Protein AF-A0A239MAU3-F1 (afdb_monomer_lite)

Sequence (305 aa):
MPVHNPGLTALKARAVAAMDAPDTPDETEYFGVLISAERRLEMVKDSRDRTLRMILSDIADAQGDVDAWLSQYSAQQLTYHTIAPDAARRLLAADRAEEALRIMETCTASDDLKDRFFDTPEVDSAHFACLEALGNETDLRRAMWTRFETRLCAETLRRYVSRLPDFEDDEALLGARAHVRNHPNLLQGLIFCLQWPDPRLASDLVLSRCEELGGNAYELLSPTSELLEAEHPLAATLVWRSMITFALQNNRAKRYRHAARHLASCARADMAITDYVAFPSHEAFVGDLRRTHPRKHAFWEKVDH

InterPro domains:
  IPR049245 Family of unknown function DUF6880 [PF21810] (6-302)

Radius of gyration: 28.61 Å; chains: 1; bounding box: 64×36×81 Å

pLDDT: mean 89.13, std 12.09, range [31.42, 98.62]

Structure (mmCIF, N/CA/C/O backbone):
data_AF-A0A239MAU3-F1
#
_entry.id   AF-A0A239MAU3-F1
#
loop_
_atom_site.group_PDB
_atom_site.id
_atom_site.type_symbol
_atom_site.label_atom_id
_atom_site.label_alt_id
_atom_site.label_comp_id
_atom_site.label_asym_id
_atom_site.label_entity_id
_atom_site.label_seq_id
_atom_site.pdbx_PDB_ins_code
_atom_site.Cartn_x
_atom_site.Cartn_y
_atom_site.Cartn_z
_atom_site.occupancy
_atom_site.B_iso_or_equiv
_atom_site.auth_seq_id
_atom_site.auth_comp_id
_atom_site.auth_asym_id
_atom_site.auth_atom_id
_atom_site.pdbx_PDB_model_num
ATOM 1 N N . MET A 1 1 ? -27.424 -15.443 25.740 1.00 31.42 1 MET A N 1
ATOM 2 C CA . MET A 1 1 ? -27.545 -15.808 27.170 1.00 31.42 1 MET A CA 1
ATOM 3 C C . MET A 1 1 ? -26.140 -15.798 27.742 1.00 31.42 1 MET A C 1
ATOM 5 O O . MET A 1 1 ? -25.343 -16.589 27.247 1.00 31.42 1 MET A O 1
ATOM 9 N N . PRO A 1 2 ? -25.794 -14.901 28.681 1.00 45.75 2 PRO A N 1
ATOM 10 C CA . PRO A 1 2 ? -24.467 -14.919 29.277 1.00 45.75 2 PRO A CA 1
ATOM 11 C C . PRO A 1 2 ? -24.320 -16.243 30.021 1.00 45.75 2 PRO A C 1
ATOM 13 O O . PRO A 1 2 ? -25.151 -16.591 30.863 1.00 45.75 2 PRO A O 1
ATOM 16 N N . VAL A 1 3 ? -23.306 -17.023 29.658 1.00 50.97 3 VAL A N 1
ATOM 17 C CA . VAL A 1 3 ? -22.999 -18.271 30.348 1.00 50.97 3 VAL A CA 1
ATOM 18 C C . VAL A 1 3 ? -22.463 -17.870 31.714 1.00 50.97 3 VAL A C 1
ATOM 20 O O . VAL A 1 3 ? -21.317 -17.446 31.843 1.00 50.97 3 VAL A O 1
ATOM 23 N N . HIS A 1 4 ? -23.311 -17.944 32.738 1.00 57.47 4 HIS A N 1
ATOM 24 C CA . HIS A 1 4 ? -22.900 -17.707 34.114 1.00 57.47 4 HIS A CA 1
ATOM 25 C C . HIS A 1 4 ? -21.916 -18.821 34.488 1.00 57.47 4 HIS A C 1
ATOM 27 O O . HIS A 1 4 ? -22.313 -19.926 34.848 1.00 57.47 4 HIS A O 1
ATOM 33 N N . ASN A 1 5 ? -20.621 -18.557 34.312 1.00 75.06 5 ASN A N 1
ATOM 34 C CA . ASN A 1 5 ? -19.562 -19.511 34.598 1.00 75.06 5 ASN A CA 1
ATOM 35 C C . ASN A 1 5 ? -18.985 -19.192 35.986 1.00 75.06 5 ASN A C 1
ATOM 37 O O . ASN A 1 5 ? -18.134 -18.305 36.099 1.00 75.06 5 ASN A O 1
ATOM 41 N N . PRO A 1 6 ? -19.433 -19.883 37.052 1.00 77.12 6 PRO A N 1
ATOM 42 C CA . PRO A 1 6 ? -18.965 -19.624 38.413 1.00 77.12 6 PRO A CA 1
ATOM 43 C C . PRO A 1 6 ? -17.445 -19.792 38.561 1.00 77.12 6 PRO A C 1
ATOM 45 O O . PRO A 1 6 ? -16.842 -19.148 39.420 1.00 77.12 6 PRO A O 1
ATOM 48 N N . GLY A 1 7 ? -16.807 -20.590 37.694 1.00 80.06 7 GLY A N 1
ATOM 49 C CA . GLY A 1 7 ? -15.351 -20.722 37.639 1.00 80.06 7 GLY A CA 1
ATOM 50 C C . GLY A 1 7 ? -14.649 -19.430 37.213 1.00 80.06 7 GLY A C 1
ATOM 51 O O . GLY A 1 7 ? -13.685 -19.023 37.858 1.00 80.06 7 GLY A O 1
ATOM 52 N N . LEU A 1 8 ? -15.164 -18.740 36.188 1.00 79.38 8 LEU A N 1
ATOM 53 C CA . LEU A 1 8 ? -14.611 -17.457 35.732 1.00 79.38 8 LEU A CA 1
ATOM 54 C C . LEU A 1 8 ? -14.811 -16.350 36.772 1.00 79.38 8 LEU A C 1
ATOM 56 O O . LEU A 1 8 ? -13.904 -15.557 37.007 1.00 79.38 8 LEU A O 1
ATOM 60 N N . THR A 1 9 ? -15.957 -16.323 37.457 1.00 81.75 9 THR A N 1
ATOM 61 C CA . THR A 1 9 ? -16.203 -15.367 38.549 1.00 81.75 9 THR A CA 1
ATOM 62 C C . THR A 1 9 ? -15.225 -15.565 39.711 1.00 81.75 9 THR A C 1
ATOM 64 O O . THR A 1 9 ? -14.666 -14.593 40.219 1.00 81.75 9 THR A O 1
ATOM 67 N N . ALA A 1 10 ? -14.965 -16.815 40.110 1.00 81.75 10 ALA A N 1
ATOM 68 C CA . ALA A 1 10 ? -13.988 -17.120 41.154 1.00 81.75 10 ALA A CA 1
ATOM 69 C C . ALA A 1 10 ? -12.552 -16.759 40.733 1.00 81.75 10 ALA A C 1
ATOM 71 O O . ALA A 1 10 ? -11.779 -16.256 41.550 1.00 81.75 10 ALA A O 1
ATOM 72 N N . LEU A 1 11 ? -12.199 -16.980 39.461 1.00 83.31 11 LEU A N 1
ATOM 73 C CA . LEU A 1 11 ? -10.896 -16.594 38.919 1.00 83.31 11 LEU A CA 1
ATOM 74 C C . LEU A 1 11 ? -10.726 -15.066 38.885 1.00 83.31 11 LEU A C 1
ATOM 76 O O . LEU A 1 11 ? -9.685 -14.577 39.314 1.00 83.31 11 LEU A O 1
ATOM 80 N N . LYS A 1 12 ? -11.765 -14.316 38.485 1.00 83.50 12 LYS A N 1
ATOM 81 C CA . LYS A 1 12 ? -11.791 -12.840 38.514 1.00 83.50 12 LYS A CA 1
ATOM 82 C C . LYS A 1 12 ? -11.530 -12.318 39.926 1.00 83.50 12 LYS A C 1
ATOM 84 O O . LYS A 1 12 ? -10.650 -11.488 40.118 1.00 83.50 12 LYS A O 1
ATOM 89 N N . ALA A 1 13 ? -12.234 -12.857 40.924 1.00 82.50 13 ALA A N 1
ATOM 90 C CA . ALA A 1 13 ? -12.054 -12.466 42.322 1.00 82.50 13 ALA A CA 1
ATOM 91 C C . ALA A 1 13 ? -10.625 -12.732 42.833 1.00 82.50 13 ALA A C 1
ATOM 93 O O . ALA A 1 13 ? -10.058 -11.900 43.537 1.00 82.50 13 ALA A O 1
ATOM 94 N N . ARG A 1 14 ? -10.019 -13.865 42.447 1.00 84.12 14 ARG A N 1
ATOM 95 C CA . ARG A 1 14 ? -8.624 -14.188 42.794 1.00 84.12 14 ARG A CA 1
ATOM 96 C C . ARG A 1 14 ? -7.623 -13.256 42.120 1.00 84.12 14 ARG A C 1
ATOM 98 O O . ARG A 1 14 ? -6.677 -12.837 42.774 1.00 84.12 14 ARG A O 1
ATOM 105 N N . ALA A 1 15 ? -7.831 -12.930 40.846 1.00 79.88 15 ALA A N 1
ATOM 106 C CA . ALA A 1 15 ? -6.958 -12.024 40.107 1.00 79.88 15 ALA A CA 1
ATOM 107 C C . ALA A 1 15 ? -7.005 -10.592 40.671 1.00 79.88 15 ALA A C 1
ATOM 109 O O . ALA A 1 15 ? -5.954 -9.987 40.863 1.00 79.88 15 ALA A O 1
ATOM 110 N N . VAL A 1 16 ? -8.195 -10.089 41.025 1.00 81.06 16 VAL A N 1
ATOM 111 C CA . VAL A 1 16 ? -8.350 -8.784 41.699 1.00 81.06 16 VAL A CA 1
ATOM 112 C C . VAL A 1 16 ? -7.670 -8.791 43.071 1.00 81.06 16 VAL A C 1
ATOM 114 O O . VAL A 1 16 ? -6.869 -7.911 43.360 1.00 81.06 16 VAL A O 1
ATOM 117 N N . ALA A 1 17 ? -7.906 -9.820 43.892 1.00 82.50 17 ALA A N 1
ATOM 118 C CA . ALA A 1 17 ? -7.263 -9.927 45.203 1.00 82.50 17 ALA A CA 1
ATOM 119 C C . ALA A 1 17 ? -5.727 -10.024 45.114 1.00 82.50 17 ALA A C 1
ATOM 121 O O . ALA A 1 17 ? -5.029 -9.544 46.003 1.00 82.50 17 ALA A O 1
ATOM 122 N N . ALA A 1 18 ? -5.196 -10.631 44.047 1.00 78.38 18 ALA A N 1
ATOM 123 C CA . ALA A 1 18 ? -3.759 -10.728 43.807 1.00 78.38 18 ALA A CA 1
ATOM 124 C C . ALA A 1 18 ? -3.125 -9.396 43.368 1.00 78.38 18 ALA A C 1
ATOM 126 O O . ALA A 1 18 ? -1.950 -9.183 43.651 1.00 78.38 18 ALA A O 1
ATOM 127 N N . MET A 1 19 ? -3.878 -8.495 42.723 1.00 75.12 19 MET A N 1
ATOM 128 C CA . MET A 1 19 ? -3.389 -7.149 42.391 1.00 75.12 19 MET A CA 1
ATOM 129 C C . MET A 1 19 ? -3.170 -6.293 43.646 1.00 75.12 19 MET A C 1
ATOM 131 O O . MET A 1 19 ? -2.195 -5.548 43.718 1.00 75.12 19 MET A O 1
ATOM 135 N N . ASP A 1 20 ? -4.047 -6.428 44.642 1.00 75.88 20 ASP A N 1
ATOM 136 C CA . ASP A 1 20 ? -3.984 -5.657 45.892 1.00 75.88 20 ASP A CA 1
ATOM 137 C C . ASP A 1 20 ? -3.033 -6.272 46.940 1.00 75.88 20 ASP A C 1
ATOM 139 O O . ASP A 1 20 ? -2.778 -5.674 47.989 1.00 75.88 20 ASP A O 1
ATOM 143 N N . ALA A 1 21 ? -2.501 -7.473 46.685 1.00 75.69 21 ALA A N 1
ATOM 144 C CA . ALA A 1 21 ? -1.615 -8.174 47.611 1.00 75.69 21 ALA A CA 1
ATOM 145 C C . ALA A 1 21 ? -0.184 -7.583 47.610 1.00 75.69 21 ALA A C 1
ATOM 147 O O . ALA A 1 21 ? 0.355 -7.277 46.543 1.00 75.69 21 ALA A O 1
ATOM 148 N N . PRO A 1 22 ? 0.484 -7.450 48.773 1.00 67.56 22 PRO A N 1
ATOM 149 C CA . PRO A 1 22 ? 1.864 -6.968 48.840 1.00 67.56 22 PRO A CA 1
ATOM 150 C C . PRO A 1 22 ? 2.837 -7.955 48.175 1.00 67.56 22 PRO A C 1
ATOM 152 O O . PRO A 1 22 ? 2.700 -9.168 48.333 1.00 67.56 22 PRO A O 1
ATOM 155 N N . ASP A 1 23 ? 3.817 -7.436 47.431 1.00 65.94 23 ASP A N 1
ATOM 156 C CA . ASP A 1 23 ? 4.890 -8.235 46.824 1.00 65.94 23 ASP A CA 1
ATOM 157 C C . ASP A 1 23 ? 5.805 -8.830 47.902 1.00 65.94 23 ASP A C 1
ATOM 159 O O . ASP A 1 23 ? 6.124 -8.168 48.899 1.00 65.94 23 ASP A O 1
ATOM 163 N N . THR A 1 24 ? 6.246 -10.077 47.711 1.00 60.66 24 THR A N 1
ATOM 164 C CA . THR A 1 24 ? 7.112 -10.751 48.689 1.00 60.66 24 THR A CA 1
ATOM 165 C C . THR A 1 24 ? 8.578 -10.749 48.236 1.00 60.66 24 THR A C 1
ATOM 167 O O . THR A 1 24 ? 8.858 -10.908 47.049 1.00 60.66 24 THR A O 1
ATOM 170 N N . PRO A 1 25 ? 9.557 -10.589 49.151 1.00 54.75 25 PRO A N 1
ATOM 171 C CA . PRO A 1 25 ? 10.979 -10.502 48.785 1.00 54.75 25 PRO A CA 1
ATOM 172 C C . PRO A 1 25 ? 11.537 -11.723 48.028 1.00 54.75 25 PRO A C 1
ATOM 174 O O . PRO A 1 25 ? 12.524 -11.585 47.304 1.00 54.75 25 PRO A O 1
ATOM 177 N N . ASP A 1 26 ? 10.905 -12.890 48.183 1.00 58.06 26 ASP A N 1
ATOM 178 C CA . ASP A 1 26 ? 11.283 -14.171 47.565 1.00 58.06 26 ASP A CA 1
ATOM 179 C C . ASP A 1 26 ? 11.137 -14.150 46.027 1.00 58.06 26 ASP A C 1
ATOM 181 O O . ASP A 1 26 ? 11.899 -14.775 45.297 1.00 58.06 26 ASP A O 1
ATOM 185 N N . GLU A 1 27 ? 10.236 -13.317 45.497 1.00 56.97 27 GLU A N 1
ATOM 186 C CA . GLU A 1 27 ? 9.950 -13.211 44.057 1.00 56.97 27 GLU A CA 1
ATOM 187 C C . GLU A 1 27 ? 11.050 -12.456 43.271 1.00 56.97 27 GLU A C 1
ATOM 189 O O . GLU A 1 27 ? 11.025 -12.395 42.040 1.00 56.97 27 GLU A O 1
ATOM 194 N N . THR A 1 28 ? 12.055 -11.895 43.961 1.00 58.31 28 THR A N 1
ATOM 195 C CA . THR A 1 28 ? 13.124 -11.063 43.368 1.00 58.31 28 THR A CA 1
ATOM 196 C C . THR A 1 28 ? 14.363 -11.836 42.901 1.00 58.31 28 THR A C 1
ATOM 198 O O . THR A 1 28 ? 15.271 -11.233 42.313 1.00 58.31 28 THR A O 1
ATOM 201 N N . GLU A 1 29 ? 14.426 -13.150 43.146 1.00 60.50 29 GLU A N 1
ATOM 202 C CA . GLU A 1 29 ? 15.595 -13.993 42.842 1.00 60.50 29 GLU A CA 1
ATOM 203 C C . GLU A 1 29 ? 15.859 -14.101 41.323 1.00 60.50 29 GLU A C 1
ATOM 205 O O . GLU A 1 29 ? 17.008 -14.176 40.883 1.00 60.50 29 GLU A O 1
ATOM 210 N N . TYR A 1 30 ? 14.807 -13.972 40.505 1.00 59.09 30 TYR A N 1
ATOM 211 C CA . TYR A 1 30 ? 14.848 -14.076 39.040 1.00 59.09 30 TYR A CA 1
ATOM 212 C C . TYR A 1 30 ? 15.582 -12.916 38.331 1.00 59.09 30 TYR A C 1
ATOM 214 O O . TYR A 1 30 ? 16.102 -13.094 37.230 1.00 59.09 30 TYR A O 1
ATOM 222 N N . PHE A 1 31 ? 15.667 -11.728 38.944 1.00 59.34 31 PHE A N 1
ATOM 223 C CA . PHE A 1 31 ? 16.199 -10.515 38.293 1.00 59.34 31 PHE A CA 1
ATOM 224 C C . PHE A 1 31 ? 17.703 -10.260 38.530 1.00 59.34 31 PHE A C 1
ATOM 226 O O . PHE A 1 31 ? 18.246 -9.271 38.036 1.00 59.34 31 PHE A O 1
ATOM 233 N N . GLY A 1 32 ? 18.397 -11.168 39.230 1.00 60.34 32 GLY A N 1
ATOM 234 C CA . GLY A 1 32 ? 19.852 -11.134 39.432 1.00 60.34 32 GLY A CA 1
ATOM 235 C C . GLY A 1 32 ? 20.361 -10.027 40.375 1.00 60.34 32 GLY A C 1
ATOM 236 O O . GLY A 1 32 ? 19.683 -9.052 40.671 1.00 60.34 32 GLY A O 1
ATOM 237 N N . VAL A 1 33 ? 21.596 -10.159 40.871 1.00 60.97 33 VAL A N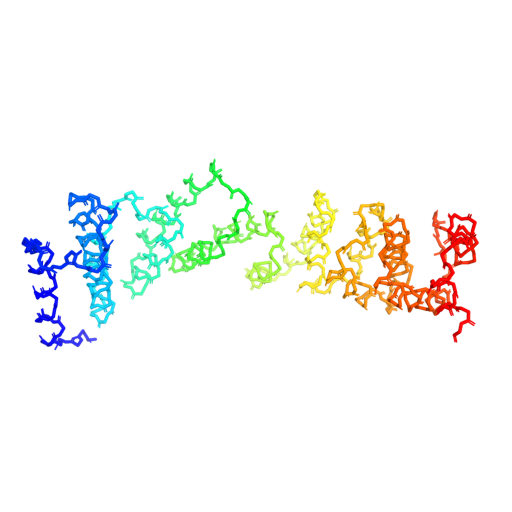 1
ATOM 238 C CA . VAL A 1 33 ? 22.154 -9.287 41.939 1.00 60.97 33 VAL A CA 1
ATOM 239 C C . VAL A 1 33 ? 22.626 -7.910 41.426 1.00 60.97 33 VAL A C 1
ATOM 241 O O . VAL A 1 33 ? 22.886 -7.005 42.213 1.00 60.97 33 VAL A O 1
ATOM 244 N N . LEU A 1 34 ? 22.721 -7.723 40.105 1.00 60.31 34 LEU A N 1
ATOM 245 C CA . LEU A 1 34 ? 23.224 -6.494 39.466 1.00 60.31 34 LEU A CA 1
ATOM 246 C C . LEU A 1 34 ? 22.210 -5.332 39.454 1.00 60.31 34 LEU A C 1
ATOM 248 O O . LEU A 1 34 ? 22.572 -4.211 39.104 1.00 60.31 34 LEU A O 1
ATOM 252 N N . ILE A 1 35 ? 20.954 -5.588 39.832 1.00 66.75 35 ILE A N 1
ATOM 253 C CA . ILE A 1 35 ? 19.857 -4.613 39.863 1.00 66.75 35 ILE A CA 1
ATOM 254 C C . ILE A 1 35 ? 19.520 -4.289 41.329 1.00 66.75 35 ILE A C 1
ATOM 256 O O . ILE A 1 35 ? 19.448 -5.193 42.170 1.00 66.75 35 ILE A O 1
ATOM 260 N N . SER A 1 36 ? 19.314 -3.004 41.658 1.00 74.62 36 SER A N 1
ATOM 261 C CA . SER A 1 36 ? 19.005 -2.581 43.035 1.00 74.62 36 SER A CA 1
ATOM 262 C C . SER A 1 36 ? 17.763 -3.301 43.576 1.00 74.62 36 SER A C 1
ATOM 264 O O . SER A 1 36 ? 16.862 -3.662 42.821 1.00 74.62 36 SER A O 1
ATOM 266 N N . ALA A 1 37 ? 17.707 -3.539 44.890 1.00 72.00 37 ALA A N 1
ATOM 267 C CA . ALA A 1 37 ? 16.585 -4.252 45.510 1.00 72.00 37 ALA A CA 1
ATOM 268 C C . ALA A 1 37 ? 15.233 -3.560 45.244 1.00 72.00 37 ALA A C 1
ATOM 270 O O . ALA A 1 37 ? 14.253 -4.226 44.929 1.00 72.00 37 ALA A O 1
ATOM 271 N N . GLU A 1 38 ? 15.214 -2.225 45.279 1.00 73.62 38 GLU A N 1
ATOM 272 C CA . GLU A 1 38 ? 14.046 -1.397 44.950 1.00 73.62 38 GLU A CA 1
ATOM 273 C C . GLU A 1 38 ? 13.591 -1.600 43.499 1.00 73.62 38 GLU A C 1
ATOM 275 O O . GLU A 1 38 ? 12.415 -1.844 43.242 1.00 73.62 38 GLU A O 1
ATOM 280 N N . ARG A 1 39 ? 14.534 -1.590 42.549 1.00 72.19 39 ARG A N 1
ATOM 281 C CA . ARG A 1 39 ? 14.254 -1.796 41.122 1.00 72.19 39 ARG A CA 1
ATOM 282 C C . ARG A 1 39 ? 13.793 -3.229 40.832 1.00 72.19 39 ARG A C 1
ATOM 284 O O . ARG A 1 39 ? 12.962 -3.430 39.956 1.00 72.19 39 ARG A O 1
ATOM 291 N N . ARG A 1 40 ? 14.291 -4.228 41.570 1.00 71.75 40 ARG A N 1
ATOM 292 C CA . ARG A 1 40 ? 13.827 -5.623 41.456 1.00 71.75 40 ARG A CA 1
ATOM 293 C C . ARG A 1 40 ? 12.391 -5.796 41.941 1.00 71.75 40 ARG A C 1
ATOM 295 O O . ARG A 1 40 ? 11.621 -6.464 41.263 1.00 71.75 40 ARG A O 1
ATOM 302 N N . LEU A 1 41 ? 12.029 -5.179 43.065 1.00 72.44 41 LEU A N 1
ATOM 303 C CA . LEU A 1 41 ? 10.649 -5.184 43.563 1.00 72.44 41 LEU A CA 1
ATOM 304 C C . LEU A 1 41 ? 9.698 -4.486 42.579 1.00 72.44 41 LEU A C 1
ATOM 306 O O . LEU A 1 41 ? 8.637 -5.024 42.280 1.00 72.44 41 LEU A O 1
ATOM 310 N N . GLU A 1 42 ? 10.109 -3.348 42.011 1.00 74.69 42 GLU A N 1
ATOM 311 C CA . GLU A 1 42 ? 9.352 -2.644 40.964 1.00 74.69 42 GLU A CA 1
ATOM 312 C C . GLU A 1 42 ? 9.115 -3.540 39.732 1.00 74.69 42 GLU A C 1
ATOM 314 O O . GLU A 1 42 ? 7.989 -3.669 39.262 1.00 74.69 42 GLU A O 1
ATOM 319 N N . MET A 1 43 ? 10.149 -4.239 39.253 1.00 72.06 43 MET A N 1
ATOM 320 C CA . MET A 1 43 ? 10.044 -5.133 38.091 1.00 72.06 43 MET A CA 1
ATOM 321 C C . MET A 1 43 ? 9.183 -6.381 38.346 1.00 72.06 43 MET A C 1
ATOM 323 O O . MET A 1 43 ? 8.457 -6.808 37.446 1.00 72.06 43 MET A O 1
ATOM 327 N N . VAL A 1 44 ? 9.251 -6.972 39.547 1.00 75.88 44 VAL A N 1
ATOM 328 C CA . VAL A 1 44 ? 8.377 -8.089 39.956 1.00 75.88 44 VAL A CA 1
ATOM 329 C C . VAL A 1 44 ? 6.924 -7.639 39.945 1.00 75.88 44 VAL A C 1
ATOM 331 O O . VAL A 1 44 ? 6.089 -8.287 39.310 1.00 75.88 44 VAL A O 1
ATOM 334 N N . LYS A 1 45 ? 6.649 -6.497 40.578 1.00 76.19 45 LYS A N 1
ATOM 335 C CA . LYS A 1 45 ? 5.315 -5.915 40.642 1.00 76.19 45 LYS A CA 1
ATOM 336 C C . LYS A 1 45 ? 4.760 -5.636 39.249 1.00 76.19 45 LYS A C 1
ATOM 338 O O . LYS A 1 45 ? 3.678 -6.106 38.917 1.00 76.19 45 LYS A O 1
ATOM 343 N N . ASP A 1 46 ? 5.536 -4.976 38.390 1.00 76.62 46 ASP A N 1
ATOM 344 C CA . ASP A 1 46 ? 5.140 -4.683 37.009 1.00 76.62 46 ASP A CA 1
ATOM 345 C C . ASP A 1 46 ? 4.852 -5.955 36.196 1.00 76.62 46 ASP A C 1
ATOM 347 O O . ASP A 1 46 ? 3.910 -5.997 35.399 1.00 76.62 46 ASP A O 1
ATOM 351 N N . SER A 1 47 ? 5.658 -7.007 36.381 1.00 75.88 47 SER A N 1
ATOM 352 C CA . SER A 1 47 ? 5.476 -8.296 35.705 1.00 75.88 47 SER A CA 1
ATOM 353 C C . SER A 1 47 ? 4.215 -9.021 36.186 1.00 75.88 47 SER A C 1
ATOM 355 O O . SER A 1 47 ? 3.445 -9.553 35.375 1.00 75.88 47 SER A O 1
ATOM 357 N N . ARG A 1 48 ? 3.984 -9.035 37.502 1.00 80.31 48 ARG A N 1
ATOM 358 C CA . ARG A 1 48 ? 2.802 -9.633 38.127 1.00 80.31 48 ARG A CA 1
ATOM 359 C C . ARG A 1 48 ? 1.537 -8.890 37.712 1.00 80.31 48 ARG A C 1
ATOM 361 O O . ARG A 1 48 ? 0.609 -9.516 37.205 1.00 80.31 48 ARG A O 1
ATOM 368 N N . ASP A 1 49 ? 1.537 -7.566 37.822 1.00 80.88 49 ASP A N 1
ATOM 369 C CA . ASP A 1 49 ? 0.413 -6.708 37.448 1.00 80.88 49 ASP A CA 1
ATOM 370 C C . ASP A 1 49 ? 0.085 -6.840 35.957 1.00 80.88 49 ASP A C 1
ATOM 372 O O . ASP A 1 49 ? -1.085 -6.911 35.582 1.00 80.88 49 ASP A O 1
ATOM 376 N N . ARG A 1 50 ? 1.099 -6.953 35.087 1.00 80.88 50 ARG A N 1
ATOM 377 C CA . ARG A 1 50 ? 0.886 -7.224 33.657 1.00 80.88 50 ARG A CA 1
ATOM 378 C C . ARG A 1 50 ? 0.188 -8.564 33.432 1.00 80.88 50 ARG A C 1
ATOM 380 O O . ARG A 1 50 ? -0.761 -8.627 32.656 1.00 80.88 50 ARG A O 1
ATOM 387 N N . THR A 1 51 ? 0.639 -9.613 34.116 1.00 83.06 51 THR A N 1
ATOM 388 C CA . THR A 1 51 ? 0.049 -10.956 34.009 1.00 83.06 51 THR A CA 1
ATOM 389 C C . THR A 1 51 ? -1.397 -10.963 34.510 1.00 83.06 51 THR A C 1
ATOM 391 O O . THR A 1 51 ? -2.277 -11.523 33.860 1.00 83.06 51 THR A O 1
ATOM 394 N N . LEU A 1 52 ? -1.667 -10.292 35.631 1.00 84.19 52 LEU A N 1
ATOM 395 C CA . LEU A 1 52 ? -3.009 -10.185 36.201 1.00 84.19 52 LEU A CA 1
ATOM 396 C C . LEU A 1 52 ? -3.957 -9.386 35.301 1.00 84.19 52 LEU A C 1
ATOM 398 O O . LEU A 1 52 ? -5.093 -9.815 35.117 1.00 84.19 52 LEU A O 1
ATOM 402 N N . ARG A 1 53 ? -3.495 -8.294 34.675 1.00 84.19 53 ARG A N 1
ATOM 403 C CA . ARG A 1 53 ? -4.282 -7.561 33.665 1.00 84.19 53 ARG A CA 1
ATOM 404 C C . ARG A 1 53 ? -4.627 -8.438 32.464 1.00 84.19 53 ARG A C 1
ATOM 406 O O . ARG A 1 53 ? -5.782 -8.480 32.066 1.00 84.19 53 ARG A O 1
ATOM 413 N N . MET A 1 54 ? -3.674 -9.213 31.937 1.00 84.38 54 MET A N 1
ATOM 414 C CA . MET A 1 54 ? -3.966 -10.160 30.849 1.00 84.38 54 MET A CA 1
ATOM 415 C C . MET A 1 54 ? -5.059 -11.161 31.247 1.00 84.38 54 MET A C 1
ATOM 417 O O . MET A 1 54 ? -6.036 -11.320 30.523 1.00 84.38 54 MET A O 1
ATOM 421 N N . ILE A 1 55 ? -4.947 -11.763 32.437 1.00 86.19 55 ILE A N 1
ATOM 422 C CA . ILE A 1 55 ? -5.958 -12.695 32.959 1.00 86.19 55 ILE A CA 1
ATOM 423 C C . ILE A 1 55 ? -7.325 -12.010 33.095 1.00 86.19 55 ILE A C 1
ATOM 425 O O . ILE A 1 55 ? -8.345 -12.588 32.726 1.00 86.19 55 ILE A O 1
ATOM 429 N N . LEU A 1 56 ? -7.372 -10.785 33.624 1.00 86.38 56 LEU A N 1
ATOM 430 C CA . LEU A 1 56 ? -8.619 -10.036 33.781 1.00 86.38 56 LEU A CA 1
ATOM 431 C C . LEU A 1 56 ? -9.250 -9.681 32.430 1.00 86.38 56 LEU A C 1
ATOM 433 O O . LEU A 1 56 ? -10.471 -9.784 32.301 1.00 86.38 56 LEU A O 1
ATOM 437 N N . SER A 1 57 ? -8.446 -9.327 31.424 1.00 85.19 57 SER A N 1
ATOM 438 C CA . SER A 1 57 ? -8.913 -9.098 30.052 1.00 85.19 57 SER A CA 1
ATOM 439 C C . SER A 1 57 ? -9.487 -10.366 29.426 1.00 85.19 57 SER A C 1
ATOM 441 O O . SER A 1 57 ? -10.601 -10.317 28.912 1.00 85.19 57 SER A O 1
ATOM 443 N N . ASP A 1 58 ? -8.798 -11.503 29.544 1.00 85.19 58 ASP A N 1
ATOM 444 C CA . ASP A 1 58 ? -9.267 -12.785 29.002 1.00 85.19 58 ASP A CA 1
ATOM 445 C C . ASP A 1 58 ? -10.579 -13.235 29.662 1.00 85.19 58 ASP A C 1
ATOM 447 O O . ASP A 1 58 ? -11.481 -13.759 29.004 1.00 85.19 58 ASP A O 1
ATOM 451 N N . ILE A 1 59 ? -10.719 -13.009 30.974 1.00 85.69 59 ILE A N 1
ATOM 452 C CA . ILE A 1 59 ? -11.964 -13.298 31.694 1.00 85.69 59 ILE A CA 1
ATOM 453 C C . ILE A 1 59 ? -13.088 -12.374 31.225 1.00 85.69 59 ILE A C 1
ATOM 455 O O . ILE A 1 59 ? -14.201 -12.854 31.008 1.00 85.69 59 ILE A O 1
ATOM 459 N N . ALA A 1 60 ? -12.818 -11.075 31.077 1.00 87.38 60 ALA A N 1
ATOM 460 C CA . ALA A 1 60 ? -13.801 -10.111 30.593 1.00 87.38 60 ALA A CA 1
ATOM 461 C C . ALA A 1 60 ? -14.297 -10.488 29.187 1.00 87.38 60 ALA A C 1
ATOM 463 O O . ALA A 1 60 ? -15.505 -10.533 28.959 1.00 87.38 60 ALA A O 1
ATO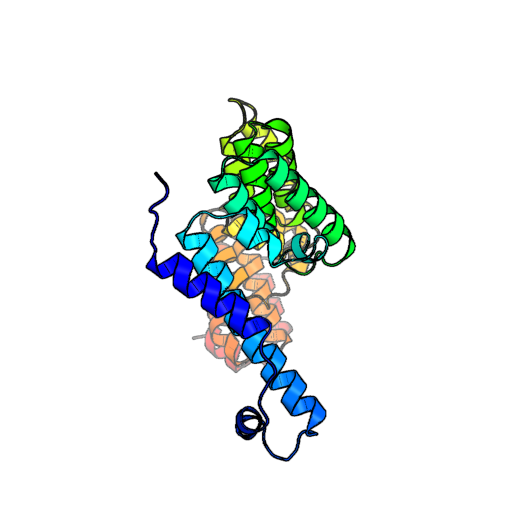M 464 N N . ASP A 1 61 ? -13.388 -10.881 28.293 1.00 86.31 61 ASP A N 1
ATOM 465 C CA . ASP A 1 61 ? -13.719 -11.356 26.947 1.00 86.31 61 ASP A CA 1
ATOM 466 C C . ASP A 1 61 ? -14.555 -12.637 26.976 1.00 86.31 61 ASP A C 1
ATOM 468 O O . ASP A 1 61 ? -15.591 -12.722 26.315 1.00 86.31 61 ASP A O 1
ATOM 472 N N . ALA A 1 62 ? -14.164 -13.618 27.795 1.00 84.62 62 ALA A N 1
ATOM 473 C CA . ALA A 1 62 ? -14.911 -14.864 27.954 1.00 84.62 62 ALA A CA 1
ATOM 474 C C . ALA A 1 62 ? -16.320 -14.649 28.540 1.00 84.62 62 ALA A C 1
ATOM 476 O O . ALA A 1 62 ? -17.221 -15.458 28.307 1.00 84.62 62 ALA A O 1
ATOM 477 N N . GLN A 1 63 ? -16.515 -13.577 29.311 1.00 84.75 63 GLN A N 1
ATOM 478 C CA . GLN A 1 63 ? -17.799 -13.203 29.906 1.00 84.75 63 GLN A CA 1
ATOM 479 C C . GLN A 1 63 ? -18.624 -12.249 29.026 1.00 84.75 63 GLN A C 1
ATOM 481 O O . GLN A 1 63 ? -19.811 -12.072 29.301 1.00 84.75 63 GLN A O 1
ATOM 486 N N . GLY A 1 64 ? -18.031 -11.653 27.986 1.00 84.56 64 GLY A N 1
ATOM 487 C CA . GLY A 1 64 ? -18.637 -10.553 27.228 1.00 84.56 64 GLY A CA 1
ATOM 488 C C . GLY A 1 64 ? -18.803 -9.267 28.051 1.00 84.56 64 GLY A C 1
ATOM 489 O O . GLY A 1 64 ? -19.668 -8.449 27.748 1.00 84.56 64 GLY A O 1
ATOM 490 N N . ASP A 1 65 ? -18.013 -9.104 29.115 1.00 90.19 65 ASP A N 1
ATOM 491 C CA . ASP A 1 65 ? -18.070 -7.976 30.051 1.00 90.19 65 ASP A CA 1
ATOM 492 C C . ASP A 1 65 ? -17.156 -6.842 29.560 1.00 90.19 65 ASP A C 1
ATOM 494 O O . ASP A 1 65 ? -16.020 -6.672 30.011 1.00 90.19 65 ASP A O 1
ATOM 498 N N . VAL A 1 66 ? -17.651 -6.082 28.578 1.00 91.19 66 VAL A N 1
ATOM 499 C CA . VAL A 1 66 ? -16.899 -4.980 27.957 1.00 91.19 66 VAL A CA 1
ATOM 500 C C . VAL A 1 66 ? -16.528 -3.885 28.962 1.00 91.19 66 VAL A C 1
ATOM 502 O O . VAL A 1 66 ? -15.434 -3.334 28.877 1.00 91.19 66 VAL A O 1
ATOM 505 N N . ASP A 1 67 ? -17.379 -3.604 29.952 1.00 92.00 67 ASP A N 1
ATOM 506 C CA . ASP A 1 67 ? -17.105 -2.579 30.964 1.00 92.00 67 ASP A CA 1
ATOM 507 C C . ASP A 1 67 ? -15.958 -2.996 31.889 1.00 92.00 67 ASP A C 1
ATOM 509 O O . ASP A 1 67 ? -15.080 -2.182 32.190 1.00 92.00 67 ASP A O 1
ATOM 513 N N . ALA A 1 68 ? -15.894 -4.273 32.284 1.00 89.12 68 ALA A N 1
ATOM 514 C CA . ALA A 1 68 ? -14.746 -4.781 33.030 1.00 89.12 68 ALA A CA 1
ATOM 515 C C . ALA A 1 68 ? -13.454 -4.703 32.215 1.00 89.12 68 ALA A C 1
ATOM 517 O O . ALA A 1 68 ? -12.413 -4.361 32.778 1.00 89.12 68 ALA A O 1
ATOM 518 N N . TRP A 1 69 ? -13.506 -4.967 30.907 1.00 92.12 69 TRP A N 1
ATOM 519 C CA . TRP A 1 69 ? -12.338 -4.809 30.043 1.00 92.12 69 TRP A CA 1
ATOM 520 C C . TRP A 1 69 ? -11.890 -3.342 29.973 1.00 92.12 69 TRP A C 1
ATOM 522 O O . TRP A 1 69 ? -10.723 -3.046 30.227 1.00 92.12 69 TRP A O 1
ATOM 532 N N . LEU A 1 70 ? -12.818 -2.414 29.713 1.00 91.56 70 LEU A N 1
ATOM 533 C CA . LEU A 1 70 ? -12.524 -0.979 29.617 1.00 91.56 70 LEU A CA 1
ATOM 534 C C . LEU A 1 70 ? -11.979 -0.407 30.931 1.00 91.56 70 LEU A C 1
ATOM 536 O O . LEU A 1 70 ? -11.068 0.415 30.898 1.00 91.56 70 LEU A O 1
ATOM 540 N N . SER A 1 71 ? -12.472 -0.876 32.082 1.00 90.06 71 SER A N 1
ATOM 541 C CA . SER A 1 71 ? -12.044 -0.397 33.406 1.00 90.06 71 SER A CA 1
ATOM 542 C C . SER A 1 71 ? -10.566 -0.651 33.733 1.00 90.06 71 SER A C 1
ATOM 544 O O . SER A 1 71 ? -10.028 -0.047 34.660 1.00 90.06 71 SER A O 1
ATOM 546 N N . GLN A 1 72 ? -9.895 -1.521 32.971 1.00 86.94 72 GLN A N 1
ATOM 547 C CA . GLN A 1 72 ? -8.462 -1.783 33.125 1.00 86.94 72 GLN A CA 1
ATOM 548 C C . GLN A 1 72 ? -7.580 -0.670 32.553 1.00 86.94 72 GLN A C 1
ATOM 550 O O . GLN A 1 72 ? -6.386 -0.615 32.861 1.00 86.94 72 GLN A O 1
ATOM 555 N N . TYR A 1 73 ? -8.151 0.204 31.726 1.00 88.56 73 TYR A N 1
ATOM 556 C CA . TYR A 1 73 ? -7.439 1.267 31.037 1.00 88.56 73 TYR A CA 1
ATOM 557 C C . TYR A 1 73 ? -7.942 2.631 31.502 1.00 88.56 73 TYR A C 1
ATOM 559 O O . TYR A 1 73 ? -9.132 2.846 31.726 1.00 88.56 73 TYR A O 1
ATOM 567 N N . SER A 1 74 ? -7.028 3.592 31.628 1.00 88.06 74 SER A N 1
ATOM 568 C CA . SER A 1 74 ? -7.425 4.983 31.822 1.00 88.06 74 SER A CA 1
ATOM 569 C C . SER A 1 74 ? -8.065 5.545 30.548 1.00 88.06 74 SER A C 1
ATOM 571 O O . SER A 1 74 ? -7.778 5.089 29.439 1.00 88.06 74 SER A O 1
ATOM 573 N N . ALA A 1 75 ? -8.867 6.606 30.688 1.00 86.94 75 ALA A N 1
ATOM 574 C CA . ALA A 1 75 ? -9.461 7.299 29.542 1.00 86.94 75 ALA A CA 1
ATOM 575 C C . ALA A 1 75 ? -8.411 7.743 28.506 1.00 86.94 75 ALA A C 1
ATOM 577 O O . ALA A 1 75 ? -8.682 7.718 27.314 1.00 86.94 75 ALA A O 1
ATOM 578 N N . GLN A 1 76 ? -7.200 8.097 28.953 1.00 86.12 76 GLN A N 1
ATOM 579 C CA . GLN A 1 76 ? -6.090 8.446 28.066 1.00 86.12 76 GLN A CA 1
ATOM 580 C C . GLN A 1 76 ? -5.505 7.224 27.345 1.00 86.12 76 GLN A C 1
ATOM 582 O O . GLN A 1 76 ? -5.160 7.312 26.176 1.00 86.12 76 GLN A O 1
ATOM 587 N N . GLN A 1 77 ? -5.375 6.079 28.019 1.00 87.94 77 GLN A N 1
ATOM 588 C CA . GLN A 1 77 ? -4.846 4.863 27.391 1.00 87.94 77 GLN A CA 1
ATOM 589 C C . GLN A 1 77 ? -5.784 4.320 26.311 1.00 87.94 77 GLN A C 1
ATOM 591 O O . GLN A 1 77 ? -5.316 3.793 25.305 1.00 87.94 77 GLN A O 1
ATOM 596 N N . LEU A 1 78 ? -7.096 4.489 26.488 1.00 89.94 78 LEU A N 1
ATOM 597 C CA . LEU A 1 78 ? -8.094 4.087 25.497 1.00 89.94 78 LEU A CA 1
ATOM 598 C C . LEU A 1 78 ? -7.992 4.863 24.177 1.00 89.94 78 LEU A C 1
ATOM 600 O O . LEU A 1 78 ? -8.542 4.399 23.186 1.00 89.94 78 LEU A O 1
ATOM 604 N N . THR A 1 79 ? -7.270 5.989 24.124 1.00 87.44 79 THR A N 1
ATOM 605 C CA . THR A 1 79 ? -7.035 6.732 22.876 1.00 87.44 79 THR A CA 1
ATOM 606 C C . THR A 1 79 ? -5.757 6.305 22.152 1.00 87.44 79 THR A C 1
ATOM 608 O O . THR A 1 79 ? -5.405 6.909 21.145 1.00 87.44 79 THR A O 1
ATOM 611 N N . TYR A 1 80 ? -4.997 5.330 22.661 1.00 88.50 80 TYR A N 1
ATOM 612 C CA . TYR A 1 80 ? -3.769 4.880 22.000 1.00 88.50 80 TYR A CA 1
ATOM 613 C C . TYR A 1 80 ? -4.096 3.941 20.840 1.00 88.50 80 TYR A C 1
ATOM 615 O O . TYR A 1 80 ? -4.907 3.031 21.002 1.00 88.50 80 TYR A O 1
ATOM 623 N N . HIS A 1 81 ? -3.402 4.082 19.706 1.00 87.81 81 HIS A N 1
ATOM 624 C CA . HIS A 1 81 ? -3.607 3.233 18.521 1.00 87.81 81 HIS A CA 1
ATOM 625 C C . HIS A 1 81 ? -3.419 1.731 18.798 1.00 87.81 81 HIS A C 1
ATOM 627 O O . HIS A 1 81 ? -3.960 0.898 18.079 1.00 87.81 81 HIS A O 1
ATOM 633 N N . THR A 1 82 ? -2.686 1.368 19.855 1.00 87.81 82 THR A N 1
ATOM 634 C CA . THR A 1 82 ? -2.486 -0.023 20.288 1.00 87.81 82 THR A CA 1
ATOM 635 C C . THR A 1 82 ? -3.643 -0.603 21.105 1.00 87.81 82 THR A C 1
ATOM 637 O O . THR A 1 82 ? -3.673 -1.811 21.315 1.00 87.81 82 THR A O 1
ATOM 640 N N . ILE A 1 83 ? -4.572 0.228 21.595 1.00 90.50 83 ILE A N 1
ATOM 641 C CA . ILE A 1 83 ? -5.647 -0.171 22.524 1.00 90.50 83 ILE A CA 1
ATOM 642 C C . ILE A 1 83 ? -7.027 0.180 21.954 1.00 90.50 83 ILE A C 1
ATOM 644 O O . ILE A 1 83 ? -7.948 -0.634 22.030 1.00 90.50 83 ILE A O 1
ATOM 648 N N . ALA A 1 84 ? -7.176 1.362 21.353 1.00 93.38 84 ALA A N 1
ATOM 649 C CA . ALA A 1 84 ? -8.442 1.863 20.823 1.00 93.38 84 ALA A CA 1
ATOM 650 C C . ALA A 1 84 ? -9.144 0.885 19.854 1.00 93.38 84 ALA A C 1
ATOM 652 O O . ALA A 1 84 ? -10.340 0.649 20.041 1.00 93.38 84 ALA A O 1
ATOM 653 N N . PRO A 1 85 ? -8.452 0.235 18.888 1.00 94.56 85 PRO A N 1
ATOM 654 C CA . PRO A 1 85 ? -9.105 -0.703 17.968 1.00 94.56 85 PRO A CA 1
ATOM 655 C C . PRO A 1 85 ? -9.725 -1.911 18.682 1.00 94.56 85 PRO A C 1
ATOM 657 O O . PRO A 1 85 ? -10.799 -2.393 18.317 1.00 94.56 85 PRO A O 1
ATOM 660 N N . ASP A 1 86 ? -9.054 -2.389 19.727 1.00 94.06 86 ASP A N 1
ATOM 661 C CA . ASP A 1 86 ? -9.485 -3.527 20.530 1.00 94.06 86 ASP A CA 1
ATOM 662 C C . ASP A 1 86 ? -10.653 -3.171 21.455 1.00 94.06 86 ASP A C 1
ATOM 664 O O . ASP A 1 86 ? -11.559 -3.993 21.633 1.00 94.06 86 ASP A O 1
ATOM 668 N N . ALA A 1 87 ? -10.663 -1.947 21.991 1.00 94.62 87 ALA A N 1
ATOM 669 C CA . ALA A 1 87 ? -11.791 -1.389 22.729 1.00 94.62 87 ALA A CA 1
ATOM 670 C C . ALA A 1 87 ? -13.028 -1.258 21.824 1.00 94.62 87 ALA A C 1
ATOM 672 O O . ALA A 1 87 ? -14.110 -1.742 22.164 1.00 94.62 87 ALA A O 1
ATOM 673 N N . ALA A 1 88 ? -12.852 -0.675 20.633 1.00 96.38 88 ALA A N 1
ATOM 674 C CA . ALA A 1 88 ? -13.917 -0.488 19.656 1.00 96.38 88 ALA A CA 1
ATOM 675 C C . ALA A 1 88 ? -14.533 -1.823 19.214 1.00 96.38 88 ALA A C 1
ATOM 677 O O . ALA A 1 88 ? -15.753 -1.964 19.224 1.00 96.38 88 ALA A O 1
ATOM 678 N N . ARG A 1 89 ? -13.715 -2.845 18.915 1.00 95.50 89 ARG A N 1
ATOM 679 C CA . ARG A 1 89 ? -14.212 -4.180 18.530 1.00 95.50 89 ARG A CA 1
ATOM 680 C C . ARG A 1 89 ? -15.123 -4.795 19.599 1.00 95.50 89 ARG A C 1
ATOM 682 O O . ARG A 1 89 ? -16.147 -5.387 19.264 1.00 95.50 89 ARG A O 1
ATOM 689 N N . ARG A 1 90 ? -14.764 -4.648 20.877 1.00 94.44 90 ARG A N 1
ATOM 690 C CA . ARG A 1 90 ? -15.546 -5.172 22.010 1.00 94.44 90 ARG A CA 1
ATOM 691 C C . ARG A 1 90 ? -16.841 -4.399 22.219 1.00 94.44 90 ARG A C 1
ATOM 693 O O . ARG A 1 90 ? -17.885 -5.010 22.420 1.00 94.44 90 ARG A O 1
ATOM 700 N N . LEU A 1 91 ? -16.790 -3.073 22.111 1.00 95.88 91 LEU A N 1
ATOM 701 C CA . LEU A 1 91 ? -17.981 -2.225 22.174 1.00 95.88 91 LEU A CA 1
ATOM 702 C C . LEU A 1 91 ? -18.956 -2.526 21.030 1.00 95.88 91 LEU A C 1
ATOM 704 O O . LEU A 1 91 ? -20.156 -2.620 21.272 1.00 95.88 91 LEU A O 1
ATOM 708 N N . LEU A 1 92 ? -18.459 -2.768 19.814 1.00 96.12 92 LEU A N 1
ATOM 709 C CA . LEU A 1 92 ? -19.289 -3.179 18.678 1.00 96.12 92 LEU A CA 1
ATOM 710 C C . LEU A 1 92 ? -19.948 -4.544 18.902 1.00 96.12 92 LEU A C 1
ATOM 712 O O . LEU A 1 92 ? -21.134 -4.699 18.626 1.00 96.12 92 LEU A O 1
ATOM 716 N N . ALA A 1 93 ? -19.224 -5.518 19.462 1.00 94.12 93 ALA A N 1
ATOM 717 C CA . ALA A 1 93 ? -19.800 -6.817 19.824 1.00 94.12 93 ALA A CA 1
ATOM 718 C C . ALA A 1 93 ? -20.898 -6.714 20.905 1.00 94.12 93 ALA A C 1
ATOM 720 O O . ALA A 1 93 ? -21.751 -7.595 21.000 1.00 94.12 93 ALA A O 1
ATOM 721 N N . ALA A 1 94 ? -20.881 -5.637 21.696 1.00 93.88 94 ALA A N 1
ATOM 722 C CA . ALA A 1 94 ? -21.878 -5.308 22.710 1.00 93.88 94 ALA A CA 1
ATOM 723 C C . ALA A 1 94 ? -22.949 -4.304 22.225 1.00 93.88 94 ALA A C 1
ATOM 725 O O . ALA A 1 94 ? -23.670 -3.759 23.057 1.00 93.88 94 ALA A O 1
ATOM 726 N N . ASP A 1 95 ? -23.046 -4.045 20.913 1.00 94.25 95 ASP A N 1
ATOM 727 C CA . ASP A 1 95 ? -24.010 -3.114 20.293 1.00 94.25 95 ASP A CA 1
ATOM 728 C C . ASP A 1 95 ? -23.880 -1.646 20.771 1.00 94.25 95 ASP A C 1
ATOM 730 O O . ASP A 1 95 ? -24.818 -0.855 20.733 1.00 94.25 95 ASP A O 1
ATOM 734 N N . ARG A 1 96 ? -22.681 -1.248 21.224 1.00 96.38 96 ARG A N 1
ATOM 735 C CA . ARG A 1 96 ? -22.344 0.108 21.708 1.00 96.38 96 ARG A CA 1
ATOM 736 C C . ARG A 1 96 ? -21.550 0.900 20.667 1.00 96.38 96 ARG A C 1
ATOM 738 O O . ARG A 1 96 ? -20.489 1.459 20.955 1.00 96.38 96 ARG A O 1
ATOM 745 N N . ALA A 1 97 ? -22.062 0.951 19.438 1.00 96.62 97 ALA A N 1
ATOM 746 C CA . ALA A 1 97 ? -21.348 1.519 18.293 1.00 96.62 97 ALA A CA 1
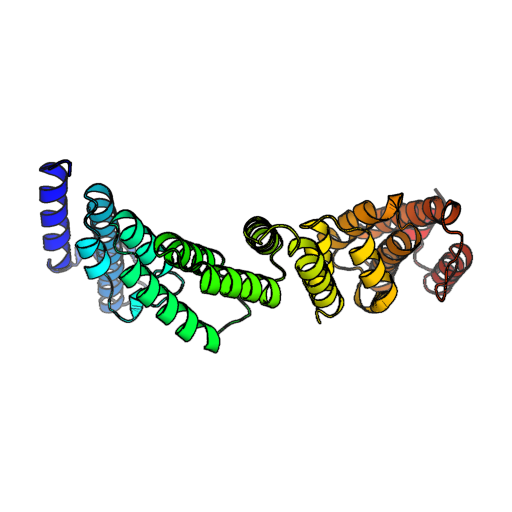ATOM 747 C C . ALA A 1 97 ? -21.013 3.018 18.441 1.00 96.62 97 ALA A C 1
ATOM 749 O O . ALA A 1 97 ? -19.927 3.442 18.052 1.00 96.62 97 ALA A O 1
ATOM 750 N N . GLU A 1 98 ? -21.884 3.820 19.063 1.00 96.88 98 GLU A N 1
ATOM 751 C CA . GLU A 1 98 ? -21.620 5.254 19.282 1.00 96.88 98 GLU A CA 1
ATOM 752 C C . GLU A 1 98 ? -20.431 5.504 20.218 1.00 96.88 98 GLU A C 1
ATOM 754 O O . GLU A 1 98 ? -19.667 6.451 20.041 1.00 96.88 98 GLU A O 1
ATOM 759 N N . GLU A 1 99 ? -20.270 4.667 21.241 1.00 95.81 99 GLU A N 1
ATOM 760 C CA . GLU A 1 99 ? -19.150 4.773 22.173 1.00 95.81 99 GLU A CA 1
ATOM 761 C C . GLU A 1 99 ? -17.847 4.308 21.536 1.00 95.81 99 GLU A C 1
ATOM 763 O O . GLU A 1 99 ? -16.817 4.961 21.703 1.00 95.81 99 GLU A O 1
ATOM 768 N N . ALA A 1 100 ? -17.918 3.232 20.748 1.00 96.44 100 ALA A N 1
ATOM 769 C CA . ALA A 1 100 ? -16.803 2.766 19.941 1.00 96.44 100 ALA A CA 1
ATOM 770 C C . ALA A 1 100 ? -16.325 3.866 18.980 1.00 96.44 100 ALA A C 1
ATOM 772 O O . ALA A 1 100 ? -15.124 4.125 18.898 1.00 96.44 100 ALA A O 1
ATOM 773 N N . LEU A 1 101 ? -17.252 4.557 18.301 1.00 96.50 101 LEU A N 1
ATOM 774 C CA . LEU A 1 101 ? -16.914 5.650 17.389 1.00 96.50 101 LEU A CA 1
ATOM 775 C C . LEU A 1 101 ? -16.202 6.797 18.117 1.00 96.50 101 LEU A C 1
ATOM 777 O O . LEU A 1 101 ? -15.137 7.208 17.669 1.00 96.50 101 LEU A O 1
ATOM 781 N N . ARG A 1 102 ? -16.711 7.250 19.273 1.00 95.44 102 ARG A N 1
ATOM 782 C CA . ARG A 1 102 ? -16.065 8.321 20.059 1.00 95.44 102 ARG A CA 1
ATOM 783 C C . ARG A 1 102 ? -14.623 7.981 20.440 1.00 95.44 102 ARG A C 1
ATOM 785 O O . ARG A 1 102 ? -13.740 8.830 20.336 1.00 95.44 102 ARG A O 1
ATOM 792 N N . ILE A 1 103 ? -14.370 6.742 20.870 1.00 94.31 103 ILE A N 1
ATOM 793 C CA . ILE A 1 103 ? -13.010 6.281 21.186 1.00 94.31 103 ILE A CA 1
ATOM 794 C C . ILE A 1 103 ? -12.124 6.348 19.937 1.00 94.31 103 ILE A C 1
ATOM 796 O O . ILE A 1 103 ? -11.024 6.900 19.998 1.00 94.31 103 ILE A O 1
ATOM 800 N N . MET A 1 104 ? -12.610 5.862 18.794 1.00 94.44 104 MET A N 1
ATOM 801 C CA . MET A 1 104 ? -11.840 5.883 17.549 1.00 94.44 104 MET A CA 1
ATOM 802 C C . MET A 1 104 ? -11.555 7.302 17.048 1.00 94.44 104 MET A C 1
ATOM 804 O O . MET A 1 104 ? -10.416 7.591 16.695 1.00 94.44 104 MET A O 1
ATOM 808 N N . GLU A 1 105 ? -12.530 8.211 17.093 1.00 92.38 105 GLU A N 1
ATOM 809 C CA . GLU A 1 105 ? -12.343 9.615 16.704 1.00 92.38 105 GLU A CA 1
ATOM 810 C C . GLU A 1 105 ? -11.282 10.307 17.570 1.00 92.38 105 GLU A C 1
ATOM 812 O O . GLU A 1 105 ? -10.416 11.013 17.051 1.00 92.38 105 GLU A O 1
ATOM 817 N N . THR A 1 106 ? -11.288 10.063 18.887 1.00 90.62 106 THR A N 1
ATOM 818 C CA . THR A 1 106 ? -10.246 10.602 19.780 1.00 90.62 106 THR A CA 1
ATOM 819 C C . THR A 1 106 ? -8.869 9.998 19.511 1.00 90.62 106 THR A C 1
ATOM 821 O O . THR A 1 106 ? -7.873 10.723 19.557 1.00 90.62 106 THR A O 1
ATOM 824 N N . CYS A 1 107 ? -8.801 8.703 19.183 1.00 89.25 107 CYS A N 1
ATOM 825 C CA . CYS A 1 107 ? -7.564 8.041 18.778 1.00 89.25 107 CYS A CA 1
ATOM 826 C C . CYS A 1 107 ? -6.991 8.698 17.518 1.00 89.25 107 CYS A C 1
ATOM 828 O O . CYS A 1 107 ? -5.862 9.185 17.552 1.00 89.25 107 CYS A O 1
ATOM 830 N N . THR A 1 108 ? -7.780 8.797 16.445 1.00 84.19 108 THR A N 1
ATOM 831 C CA . THR A 1 108 ? -7.349 9.386 15.168 1.00 84.19 108 THR A CA 1
ATOM 832 C C . THR A 1 108 ? -6.948 10.855 15.318 1.00 84.19 108 THR A C 1
ATOM 834 O O . THR A 1 108 ? -5.893 11.246 14.828 1.00 84.19 108 THR A O 1
ATOM 837 N N . ALA A 1 109 ? -7.706 11.658 16.074 1.00 82.31 109 ALA A N 1
ATOM 838 C CA . ALA A 1 109 ? -7.364 13.062 16.325 1.00 82.31 109 ALA A CA 1
ATOM 839 C C . ALA A 1 109 ? -6.047 13.237 17.107 1.00 82.31 109 ALA A C 1
ATOM 841 O O . ALA A 1 109 ? -5.357 14.246 16.956 1.00 82.31 109 ALA A O 1
ATOM 842 N N . SER A 1 110 ? -5.691 12.267 17.955 1.00 72.75 110 SER A N 1
ATOM 843 C CA . SER A 1 110 ? -4.424 12.276 18.694 1.00 72.75 110 SER A CA 1
ATOM 844 C C . SER A 1 110 ? -3.229 11.803 17.855 1.00 72.75 110 SER A C 1
ATOM 846 O O . SER A 1 110 ? -2.101 12.245 18.096 1.00 72.75 110 SER A O 1
ATOM 848 N N . ASP A 1 111 ? -3.484 10.944 16.864 1.00 63.19 111 ASP A N 1
ATOM 849 C CA . ASP A 1 111 ? -2.483 10.344 15.974 1.00 63.19 111 ASP A CA 1
ATOM 850 C C . ASP A 1 111 ? -2.126 11.269 14.796 1.00 63.19 111 ASP A C 1
ATOM 852 O O . ASP A 1 111 ? -0.975 11.303 14.352 1.00 63.19 111 ASP A O 1
ATOM 856 N N . ASP A 1 112 ? -3.073 12.124 14.380 1.00 55.66 112 ASP A N 1
ATOM 857 C CA . ASP A 1 112 ? -2.914 13.145 13.328 1.00 55.66 112 ASP A CA 1
ATOM 858 C C . ASP A 1 112 ? -1.742 14.117 13.578 1.00 55.66 112 ASP A C 1
ATOM 860 O O . ASP A 1 112 ? -1.268 14.796 12.663 1.00 55.66 112 ASP A O 1
ATOM 864 N N . LEU A 1 113 ? -1.226 14.164 14.811 1.00 44.97 113 LEU A N 1
ATOM 865 C CA . LEU A 1 113 ? -0.121 15.029 15.212 1.00 44.97 113 LEU A CA 1
ATOM 866 C C . LEU A 1 113 ? 1.249 14.342 15.282 1.00 44.97 113 LEU A C 1
ATOM 868 O O . LEU A 1 113 ? 2.227 15.067 15.489 1.00 44.97 113 LEU A O 1
ATOM 872 N N . LYS A 1 114 ? 1.371 13.005 15.177 1.00 47.12 114 LYS A N 1
ATOM 873 C CA . LYS A 1 114 ? 2.611 12.349 15.642 1.00 47.12 114 LYS A CA 1
ATOM 874 C C . LYS A 1 114 ? 3.366 11.411 14.715 1.00 47.12 114 LYS A C 1
ATOM 876 O O . LYS A 1 114 ? 4.582 11.464 14.823 1.00 47.12 114 LYS A O 1
ATOM 881 N N . ASP A 1 115 ? 2.782 10.649 13.792 1.00 51.53 115 ASP A N 1
ATOM 882 C CA . ASP A 1 115 ? 3.633 9.900 12.849 1.00 51.53 115 ASP A CA 1
ATOM 883 C C . ASP A 1 115 ? 2.879 9.345 11.634 1.00 51.53 115 ASP A C 1
ATOM 885 O O . ASP A 1 115 ? 2.380 8.224 11.627 1.00 51.53 115 ASP A O 1
ATOM 889 N N . ARG A 1 116 ? 2.945 10.062 10.505 1.00 53.81 116 ARG A N 1
ATOM 890 C CA . ARG A 1 116 ? 2.654 9.457 9.188 1.00 53.81 116 ARG A CA 1
ATOM 891 C C . ARG A 1 116 ? 3.645 8.332 8.823 1.00 53.81 116 ARG A C 1
ATOM 893 O O . ARG A 1 116 ? 3.454 7.652 7.816 1.00 53.81 116 ARG A O 1
ATOM 900 N N . PHE A 1 117 ? 4.697 8.130 9.622 1.00 54.12 117 PHE A N 1
ATOM 901 C CA . PHE A 1 117 ? 5.721 7.105 9.418 1.00 54.12 117 PHE A CA 1
ATOM 902 C C . PHE A 1 117 ? 5.251 5.678 9.725 1.00 54.12 117 PHE A C 1
ATOM 904 O O . PHE A 1 117 ? 5.714 4.758 9.051 1.00 54.12 117 PHE A O 1
ATOM 911 N N . PHE A 1 118 ? 4.334 5.474 10.675 1.00 67.06 118 PHE A N 1
ATOM 912 C CA . PHE A 1 118 ? 3.836 4.139 11.028 1.00 67.06 118 PHE A CA 1
ATOM 913 C C . PHE A 1 118 ? 2.447 3.920 10.439 1.00 67.06 118 PHE A C 1
ATOM 915 O O . PHE A 1 118 ? 1.567 4.755 10.618 1.00 67.06 118 PHE A O 1
ATOM 922 N N . ASP A 1 119 ? 2.263 2.837 9.685 1.00 79.88 119 ASP A N 1
ATOM 923 C CA . ASP A 1 119 ? 0.947 2.435 9.184 1.00 79.88 119 ASP A CA 1
ATOM 924 C C . ASP A 1 119 ? 0.189 1.682 10.282 1.00 79.88 119 ASP A C 1
ATOM 926 O O . ASP A 1 119 ? 0.735 0.752 10.877 1.00 79.88 119 ASP A O 1
ATOM 930 N N . THR A 1 120 ? -1.046 2.098 10.562 1.00 85.00 120 THR A N 1
ATOM 931 C CA . THR A 1 120 ? -1.897 1.573 11.643 1.00 85.00 120 THR A CA 1
ATOM 932 C C . THR A 1 120 ? -3.197 1.006 11.063 1.00 85.00 120 THR A C 1
ATOM 934 O O . THR A 1 120 ? -4.289 1.528 11.306 1.00 85.00 120 THR A O 1
ATOM 937 N N . PRO A 1 121 ? -3.120 -0.075 10.262 1.00 88.12 121 PRO A N 1
ATOM 938 C CA . PRO A 1 121 ? -4.258 -0.564 9.502 1.00 88.12 121 PRO A CA 1
ATOM 939 C C . PRO A 1 121 ? -5.445 -0.990 10.380 1.00 88.12 121 PRO A C 1
ATOM 941 O O . PRO A 1 121 ? -6.594 -0.895 9.933 1.00 88.12 121 PRO A O 1
ATOM 944 N N . GLU A 1 122 ? -5.181 -1.421 11.612 1.00 90.25 122 GLU A N 1
ATOM 945 C CA . GLU A 1 122 ? -6.174 -1.811 12.610 1.00 90.25 122 GLU A CA 1
ATOM 946 C C . GLU A 1 122 ? -7.015 -0.623 13.089 1.00 90.25 122 GLU A C 1
ATOM 948 O O . GLU A 1 122 ? -8.209 -0.799 13.336 1.00 90.25 122 GLU A O 1
ATOM 953 N N . VAL A 1 123 ? -6.426 0.579 13.172 1.00 91.81 123 VAL A N 1
ATOM 954 C CA . VAL A 1 123 ? -7.126 1.804 13.587 1.00 91.81 123 VAL A CA 1
ATOM 955 C C . VAL A 1 123 ? -8.202 2.154 12.575 1.00 91.81 123 VAL A C 1
ATOM 957 O O . VAL A 1 123 ? -9.372 2.217 12.953 1.00 91.81 123 VAL A O 1
ATOM 960 N N . ASP A 1 124 ? -7.870 2.295 11.286 1.00 92.31 124 ASP A N 1
ATOM 961 C CA . ASP A 1 124 ? -8.935 2.635 10.336 1.00 92.31 124 ASP A CA 1
ATOM 962 C C . ASP A 1 124 ? -9.919 1.477 10.151 1.00 92.31 124 ASP A C 1
ATOM 964 O O . ASP A 1 124 ? -11.103 1.721 9.960 1.00 92.31 124 ASP A O 1
ATOM 968 N N . SER A 1 125 ? -9.481 0.217 10.272 1.00 93.50 125 SER A N 1
ATOM 969 C CA . SER A 1 125 ? -10.401 -0.928 10.196 1.00 93.50 125 SER A CA 1
ATOM 970 C C . SER A 1 125 ? -11.458 -0.885 11.302 1.00 93.50 125 SER A C 1
ATOM 972 O O . SER A 1 125 ? -12.637 -1.120 11.030 1.00 93.50 125 SER A O 1
ATOM 974 N N . ALA A 1 126 ? -11.054 -0.561 12.535 1.00 95.75 126 ALA A N 1
ATOM 975 C CA . ALA A 1 126 ? -11.974 -0.382 13.653 1.00 95.75 126 ALA A CA 1
ATOM 976 C C . ALA A 1 126 ? -12.866 0.851 13.462 1.00 95.75 126 ALA A C 1
ATOM 978 O O . ALA A 1 126 ? -14.074 0.763 13.664 1.00 95.75 126 ALA A O 1
ATOM 979 N N . HIS A 1 127 ? -12.305 1.971 12.999 1.00 95.75 127 HIS A N 1
ATOM 980 C CA . HIS A 1 127 ? -13.073 3.179 12.701 1.00 95.75 127 HIS A CA 1
ATOM 981 C C . HIS A 1 127 ? -14.142 2.934 11.620 1.00 95.75 127 HIS A C 1
ATOM 983 O O . HIS A 1 127 ? -15.305 3.289 11.809 1.00 95.75 127 HIS A O 1
ATOM 989 N N . PHE A 1 128 ? -13.789 2.249 10.527 1.00 96.62 128 PHE A N 1
ATOM 990 C CA . PHE A 1 128 ? -14.729 1.863 9.472 1.00 96.62 128 PHE A CA 1
ATOM 991 C C . PHE A 1 128 ? -15.833 0.952 10.010 1.00 96.62 128 PHE A C 1
ATOM 993 O O . PHE A 1 128 ? -16.996 1.152 9.679 1.00 96.62 128 PHE A O 1
ATOM 1000 N N . ALA A 1 129 ? -15.495 -0.015 10.868 1.00 97.06 129 ALA A N 1
ATOM 1001 C CA . ALA A 1 129 ? -16.487 -0.891 11.488 1.00 97.06 129 ALA A CA 1
ATOM 1002 C C . ALA A 1 129 ? -17.477 -0.115 12.379 1.00 97.06 129 ALA A C 1
ATOM 1004 O O . ALA A 1 129 ? -18.668 -0.423 12.372 1.00 97.06 129 ALA A O 1
ATOM 1005 N N . CYS A 1 130 ? -17.017 0.917 13.098 1.00 97.81 130 CYS A N 1
ATOM 1006 C CA . CYS A 1 130 ? -17.896 1.798 13.872 1.00 97.81 130 CYS A CA 1
ATOM 1007 C C . CYS A 1 130 ? -18.876 2.567 12.977 1.00 97.81 130 CYS A C 1
ATOM 1009 O O . CYS A 1 130 ? -20.076 2.582 13.248 1.00 97.81 130 CYS A O 1
ATOM 1011 N N . LEU A 1 131 ? -18.377 3.178 11.900 1.00 97.44 131 LEU A N 1
ATOM 1012 C CA . LEU A 1 131 ? -19.205 3.929 10.951 1.00 97.44 131 LEU A CA 1
ATOM 1013 C C . LEU A 1 131 ? -20.222 3.023 10.237 1.00 97.44 131 LEU A C 1
ATOM 1015 O O . LEU A 1 131 ? -21.372 3.421 10.055 1.00 97.44 131 LEU A O 1
ATOM 1019 N N . GLU A 1 132 ? -19.829 1.791 9.901 1.00 96.56 132 GLU A N 1
ATOM 1020 C CA . GLU A 1 132 ? -20.721 0.780 9.322 1.00 96.56 132 GLU A CA 1
ATOM 1021 C C . GLU A 1 132 ? -21.834 0.357 10.275 1.00 96.56 132 GLU A C 1
ATOM 1023 O O . GLU A 1 132 ? -22.994 0.318 9.872 1.00 96.56 132 GLU A O 1
ATOM 1028 N N . ALA A 1 133 ? -21.508 0.082 11.541 1.00 97.25 133 ALA A N 1
ATOM 1029 C CA . ALA A 1 133 ? -22.504 -0.306 12.538 1.00 97.25 133 ALA A CA 1
ATOM 1030 C C . ALA A 1 133 ? -23.545 0.798 12.790 1.00 97.25 133 ALA A C 1
ATOM 1032 O O . ALA A 1 133 ? -24.704 0.503 13.070 1.00 97.25 133 ALA A O 1
ATOM 1033 N N . LEU A 1 134 ? -23.148 2.065 12.645 1.00 97.06 134 LEU A N 1
ATOM 1034 C CA . LEU A 1 134 ? -24.037 3.223 12.769 1.00 97.06 134 LEU A CA 1
ATOM 1035 C C . LEU A 1 134 ? -24.790 3.563 11.471 1.00 97.06 134 LEU A C 1
ATOM 1037 O O . LEU A 1 134 ? -25.613 4.477 11.470 1.00 97.06 134 LEU A O 1
ATOM 1041 N N . GLY A 1 135 ? -24.509 2.872 10.361 1.00 95.44 135 GLY A N 1
ATOM 1042 C CA . GLY A 1 135 ? -25.087 3.182 9.050 1.00 95.44 135 GLY A CA 1
ATOM 1043 C C . GLY A 1 135 ? -24.658 4.544 8.489 1.00 95.44 135 GLY A C 1
ATOM 1044 O O . GLY A 1 135 ? -25.337 5.094 7.620 1.00 95.44 135 GLY A O 1
ATOM 1045 N N . ASN A 1 136 ? -23.548 5.112 8.975 1.00 95.44 136 ASN A N 1
ATOM 1046 C CA . ASN A 1 136 ? -23.044 6.410 8.535 1.00 95.44 136 ASN A CA 1
ATOM 1047 C C . ASN A 1 136 ? -22.199 6.271 7.260 1.00 95.44 136 ASN A C 1
ATOM 1049 O O . ASN A 1 136 ? -20.973 6.392 7.259 1.00 95.44 136 ASN A O 1
ATOM 1053 N N . GLU A 1 137 ? -22.888 5.998 6.157 1.00 94.38 137 GLU A N 1
ATOM 1054 C CA . GLU A 1 137 ? -22.263 5.663 4.880 1.00 94.38 137 GLU A CA 1
ATOM 1055 C C . GLU A 1 137 ? -21.426 6.819 4.295 1.00 94.38 137 GLU A C 1
ATOM 1057 O O . GLU A 1 137 ? -20.359 6.606 3.721 1.00 94.38 137 GLU A O 1
ATOM 1062 N N . THR A 1 138 ? -21.871 8.066 4.463 1.00 94.50 138 THR A N 1
ATOM 1063 C CA . THR A 1 138 ? -21.150 9.238 3.941 1.00 94.50 138 THR A CA 1
ATOM 1064 C C . THR A 1 138 ? -19.783 9.400 4.604 1.00 94.50 138 THR A C 1
ATOM 1066 O O . THR A 1 138 ? -18.782 9.609 3.911 1.00 94.50 138 THR A O 1
ATOM 1069 N N . ASP A 1 139 ? -19.722 9.290 5.931 1.00 95.44 139 ASP A N 1
ATOM 1070 C CA . ASP A 1 139 ? -18.465 9.433 6.664 1.00 95.44 139 ASP A CA 1
ATOM 1071 C C . ASP A 1 139 ? -17.574 8.202 6.486 1.00 95.44 139 ASP A C 1
ATOM 1073 O O . ASP A 1 139 ? -16.358 8.349 6.361 1.00 95.44 139 ASP A O 1
ATOM 1077 N N . LEU A 1 140 ? -18.166 7.008 6.358 1.00 96.25 140 LEU A N 1
ATOM 1078 C CA . LEU A 1 140 ? -17.448 5.781 6.011 1.00 96.25 140 LEU A CA 1
ATOM 1079 C C . LEU A 1 140 ? -16.695 5.931 4.688 1.00 96.25 140 LEU A C 1
ATOM 1081 O O . LEU A 1 140 ? -15.485 5.697 4.626 1.00 96.25 140 LEU A O 1
ATOM 1085 N N . ARG A 1 141 ? -17.394 6.366 3.634 1.00 95.06 141 ARG A N 1
ATOM 1086 C CA . ARG A 1 141 ? -16.788 6.594 2.319 1.00 95.06 141 ARG A CA 1
ATOM 1087 C C . ARG A 1 141 ? -15.695 7.655 2.375 1.00 95.06 141 ARG A C 1
ATOM 1089 O O . ARG A 1 141 ? -14.634 7.454 1.785 1.00 95.06 141 ARG A O 1
ATOM 1096 N N . ARG A 1 142 ? -15.915 8.752 3.108 1.00 95.12 142 ARG A N 1
ATOM 1097 C CA . ARG A 1 142 ? -14.894 9.794 3.302 1.00 95.12 142 ARG A CA 1
ATOM 1098 C C . ARG A 1 142 ? -13.646 9.223 3.974 1.00 95.12 142 ARG A C 1
ATOM 1100 O O . ARG A 1 142 ? -12.546 9.441 3.479 1.00 95.12 142 ARG A O 1
ATOM 1107 N N . ALA A 1 143 ? -13.811 8.462 5.053 1.00 94.69 143 ALA A N 1
ATOM 1108 C CA . ALA A 1 143 ? -12.701 7.879 5.796 1.00 94.69 143 ALA A CA 1
ATOM 1109 C C . ALA A 1 143 ? -11.911 6.860 4.948 1.00 94.69 143 ALA A C 1
ATOM 1111 O O . ALA A 1 143 ? -10.678 6.868 4.957 1.00 94.69 143 ALA A O 1
ATOM 1112 N N . MET A 1 144 ? -12.598 6.032 4.149 1.00 96.00 144 MET A N 1
ATOM 1113 C CA . MET A 1 144 ? -11.944 5.125 3.197 1.00 96.00 144 MET A CA 1
ATOM 1114 C C . MET A 1 144 ? -11.131 5.883 2.145 1.00 96.00 144 MET A C 1
ATOM 1116 O O . MET A 1 144 ? -9.988 5.510 1.870 1.00 96.00 144 MET A O 1
ATOM 1120 N N . TRP A 1 145 ? -11.693 6.958 1.587 1.00 95.62 145 TRP A N 1
ATOM 1121 C CA . TRP A 1 145 ? -10.996 7.791 0.612 1.00 95.62 145 TRP A CA 1
ATOM 1122 C C . TRP A 1 145 ? -9.752 8.451 1.217 1.00 95.62 145 TRP A C 1
ATOM 1124 O O . TRP A 1 145 ? -8.669 8.335 0.652 1.00 95.62 145 TRP A O 1
ATOM 1134 N N . THR A 1 146 ? -9.857 9.035 2.414 1.00 93.19 146 THR A N 1
ATOM 1135 C CA . THR A 1 146 ? -8.710 9.623 3.127 1.00 93.19 146 THR A CA 1
ATOM 1136 C C . THR A 1 146 ? -7.604 8.597 3.387 1.00 93.19 146 THR A C 1
ATOM 1138 O O . THR A 1 146 ? -6.423 8.891 3.179 1.00 93.19 146 THR A O 1
ATOM 1141 N N . ARG A 1 147 ? -7.945 7.365 3.786 1.00 92.44 147 ARG A N 1
ATOM 1142 C CA . ARG A 1 147 ? -6.947 6.294 3.940 1.00 92.44 147 ARG A CA 1
ATOM 1143 C C . ARG A 1 147 ? -6.292 5.925 2.607 1.00 92.44 147 ARG A C 1
ATOM 1145 O O . ARG A 1 147 ? -5.081 5.706 2.554 1.00 92.44 147 ARG A O 1
ATOM 1152 N N . PHE A 1 148 ? -7.065 5.847 1.526 1.00 95.19 148 PHE A N 1
ATOM 1153 C CA . PHE A 1 148 ? -6.501 5.638 0.196 1.00 95.19 148 PHE A CA 1
ATOM 1154 C C . PHE A 1 148 ? -5.549 6.781 -0.187 1.00 95.19 148 PHE A C 1
ATOM 1156 O O . PHE A 1 148 ? -4.422 6.506 -0.586 1.00 95.19 148 PHE A O 1
ATOM 1163 N N . GLU A 1 149 ? -5.933 8.042 -0.002 1.00 92.06 149 GLU A N 1
ATOM 1164 C CA . GLU A 1 149 ? -5.094 9.185 -0.372 1.00 92.06 149 GLU A CA 1
ATOM 1165 C C . GLU A 1 149 ? -3.778 9.234 0.410 1.00 92.06 149 GLU A C 1
ATOM 1167 O O . GLU A 1 149 ? -2.729 9.568 -0.145 1.00 92.06 149 GLU A O 1
ATOM 1172 N N . THR A 1 150 ? -3.827 8.889 1.696 1.00 88.81 150 THR A N 1
ATOM 1173 C CA . THR A 1 150 ? -2.671 8.950 2.599 1.00 88.81 150 THR A CA 1
ATOM 1174 C C . THR A 1 150 ? -1.714 7.770 2.441 1.00 88.81 150 THR A C 1
ATOM 1176 O O . THR A 1 150 ? -0.509 7.949 2.626 1.00 88.81 150 THR A O 1
ATOM 1179 N N . ARG A 1 151 ? -2.214 6.572 2.103 1.00 88.62 151 ARG A N 1
ATOM 1180 C CA . ARG A 1 151 ? -1.413 5.328 2.079 1.00 88.62 151 ARG A CA 1
ATOM 1181 C C . ARG A 1 151 ? -1.317 4.644 0.714 1.00 88.62 151 ARG A C 1
ATOM 1183 O O . ARG A 1 151 ? -0.542 3.701 0.567 1.00 88.62 151 ARG A O 1
ATOM 1190 N N . LEU A 1 152 ? -2.097 5.079 -0.273 1.00 94.31 152 LEU A N 1
ATOM 1191 C CA . LEU A 1 152 ? -2.359 4.346 -1.518 1.00 94.31 152 LEU A CA 1
ATOM 1192 C C . LEU A 1 152 ? -2.798 2.895 -1.249 1.00 94.31 152 LEU A C 1
ATOM 1194 O O . LEU A 1 152 ? -2.317 1.953 -1.873 1.00 94.31 152 LEU A O 1
ATOM 1198 N N . CYS A 1 153 ? -3.695 2.692 -0.279 1.00 93.06 153 CYS A N 1
ATOM 1199 C CA . CYS A 1 153 ? -4.155 1.357 0.102 1.00 93.06 153 CYS A CA 1
ATOM 1200 C C . CYS A 1 153 ? -5.165 0.804 -0.922 1.00 93.06 153 CYS A C 1
ATOM 1202 O O . CYS A 1 153 ? -6.334 1.198 -0.933 1.00 93.06 153 CYS A O 1
ATOM 1204 N N . ALA A 1 154 ? -4.723 -0.132 -1.770 1.00 95.25 154 ALA A N 1
ATOM 1205 C CA . ALA A 1 154 ? -5.556 -0.735 -2.814 1.00 95.25 154 ALA A CA 1
ATOM 1206 C C . ALA A 1 154 ? -6.772 -1.502 -2.263 1.00 95.25 154 ALA A C 1
ATOM 1208 O O . ALA A 1 154 ? -7.840 -1.485 -2.872 1.00 95.25 154 ALA A O 1
ATOM 1209 N N . GLU A 1 155 ? -6.632 -2.161 -1.111 1.00 94.44 155 GLU A N 1
ATOM 1210 C CA . GLU A 1 155 ? -7.734 -2.880 -0.461 1.00 94.44 155 GLU A CA 1
ATOM 1211 C C . GLU A 1 155 ? -8.854 -1.925 -0.034 1.00 94.44 155 GLU A C 1
ATOM 1213 O O . GLU A 1 155 ? -10.022 -2.152 -0.356 1.00 94.44 155 GLU A O 1
ATOM 1218 N N . THR A 1 156 ? -8.496 -0.811 0.611 1.00 95.56 156 THR A N 1
ATOM 1219 C CA . THR A 1 156 ? -9.461 0.220 1.001 1.00 95.56 156 THR A CA 1
ATOM 1220 C C . THR A 1 156 ? -10.132 0.851 -0.215 1.00 95.56 156 THR A C 1
ATOM 1222 O O . THR A 1 156 ? -11.342 1.061 -0.187 1.00 95.56 156 THR A O 1
ATOM 1225 N N . LEU A 1 157 ? -9.395 1.083 -1.308 1.00 96.50 157 LEU A N 1
ATOM 1226 C CA . LEU A 1 157 ? -9.988 1.580 -2.552 1.00 96.50 157 LEU A CA 1
ATOM 1227 C C . LEU A 1 157 ? -11.025 0.598 -3.123 1.00 96.50 157 LEU A C 1
ATOM 1229 O O . LEU A 1 157 ? -12.115 1.024 -3.490 1.00 96.50 157 LEU A O 1
ATOM 1233 N N . ARG A 1 158 ? -10.745 -0.715 -3.149 1.00 95.62 158 ARG A N 1
ATOM 1234 C CA . ARG A 1 158 ? -11.743 -1.721 -3.576 1.00 95.62 158 ARG A CA 1
ATOM 1235 C C . ARG A 1 158 ? -12.994 -1.672 -2.703 1.00 95.62 158 ARG A C 1
ATOM 1237 O O . ARG A 1 158 ? -14.106 -1.725 -3.222 1.00 95.62 158 ARG A O 1
ATOM 1244 N N . ARG A 1 159 ? -12.814 -1.555 -1.383 1.00 95.25 159 ARG A N 1
ATOM 1245 C CA . ARG A 1 159 ? -13.919 -1.468 -0.418 1.00 95.25 159 ARG A CA 1
ATOM 1246 C C . ARG A 1 159 ? -14.763 -0.207 -0.629 1.00 95.25 159 ARG A C 1
ATOM 1248 O O . ARG A 1 159 ? -15.988 -0.307 -0.578 1.00 95.25 159 ARG A O 1
ATOM 1255 N N . TYR A 1 160 ? -14.119 0.925 -0.907 1.00 95.88 160 TYR A N 1
ATOM 1256 C CA . TYR A 1 160 ? -14.770 2.187 -1.258 1.00 95.88 160 TYR A CA 1
ATOM 1257 C C . TYR A 1 160 ? -15.585 2.055 -2.548 1.00 95.88 160 TYR A C 1
ATOM 1259 O O . TYR A 1 160 ? -16.787 2.297 -2.530 1.00 95.88 160 TYR A O 1
ATOM 1267 N N . VAL A 1 161 ? -14.964 1.581 -3.636 1.00 94.81 161 VAL A N 1
ATOM 1268 C CA . VAL A 1 161 ? -15.628 1.426 -4.943 1.00 94.81 161 VAL A CA 1
ATOM 1269 C C . VAL A 1 161 ? -16.822 0.473 -4.853 1.00 94.81 161 VAL A C 1
ATOM 1271 O O . VAL A 1 161 ? -17.872 0.764 -5.407 1.00 94.81 161 VAL A O 1
ATOM 1274 N N . SER A 1 162 ? -16.722 -0.613 -4.075 1.00 93.62 162 SER A N 1
ATOM 1275 C CA . SER A 1 162 ? -17.832 -1.566 -3.883 1.00 93.62 162 SER A CA 1
ATOM 1276 C C . SER A 1 162 ? -19.077 -0.988 -3.192 1.00 93.62 162 SER A C 1
ATOM 1278 O O . SER A 1 162 ? -20.112 -1.649 -3.159 1.00 93.62 162 SER A O 1
ATOM 1280 N N . ARG A 1 163 ? -18.964 0.204 -2.593 1.00 92.50 163 ARG A N 1
ATOM 1281 C CA . ARG A 1 163 ? -20.036 0.909 -1.871 1.00 92.50 163 ARG A CA 1
ATOM 1282 C C . ARG A 1 163 ? -20.548 2.138 -2.618 1.00 92.50 163 ARG A C 1
ATOM 1284 O O . ARG A 1 163 ? -21.414 2.849 -2.104 1.00 92.50 163 ARG A O 1
ATOM 1291 N N . LEU A 1 164 ? -19.993 2.429 -3.791 1.00 91.56 164 LEU A N 1
ATOM 1292 C CA . LEU A 1 164 ? -20.483 3.517 -4.619 1.00 91.56 164 LEU A CA 1
ATOM 1293 C C . LEU A 1 164 ? -21.832 3.144 -5.246 1.00 91.56 164 LEU A C 1
ATOM 1295 O O . LEU A 1 164 ? -22.069 1.967 -5.530 1.00 91.56 164 LEU A O 1
ATOM 1299 N N . PRO A 1 165 ? -22.720 4.128 -5.462 1.00 88.69 165 PRO A N 1
ATOM 1300 C CA . PRO A 1 165 ? -23.865 3.952 -6.341 1.00 88.69 165 PRO A CA 1
ATOM 1301 C C . PRO A 1 165 ? -23.426 3.500 -7.738 1.00 88.69 165 PRO A C 1
ATOM 1303 O O . PRO A 1 165 ? -22.323 3.826 -8.191 1.00 88.69 165 PRO A O 1
ATOM 1306 N N . ASP A 1 166 ? -24.319 2.806 -8.444 1.00 81.69 166 ASP A N 1
ATOM 1307 C CA . ASP A 1 166 ? -24.128 2.511 -9.865 1.00 81.69 166 ASP A CA 1
ATOM 1308 C C . ASP A 1 166 ? -23.795 3.820 -10.615 1.00 81.69 166 ASP A C 1
ATOM 1310 O O . ASP A 1 166 ? -24.423 4.851 -10.362 1.00 81.69 166 ASP A O 1
ATOM 1314 N N . PHE A 1 167 ? -22.829 3.773 -11.541 1.00 83.31 167 PHE A N 1
ATOM 1315 C CA . PHE A 1 167 ? -22.344 4.894 -12.372 1.00 83.31 167 PHE A CA 1
ATOM 1316 C C . PHE A 1 167 ? -21.388 5.915 -11.719 1.00 83.31 167 PHE A C 1
ATOM 1318 O O . PHE A 1 167 ? -20.939 6.822 -12.420 1.00 83.31 167 PHE A O 1
ATOM 1325 N N . GLU A 1 168 ? -21.038 5.792 -10.434 1.00 88.25 168 GLU A N 1
ATOM 1326 C CA . GLU A 1 168 ? -20.024 6.660 -9.790 1.00 88.25 168 GLU A CA 1
ATOM 1327 C C . GLU A 1 168 ? -18.617 6.026 -9.728 1.00 88.25 168 GLU A C 1
ATOM 1329 O O . GLU A 1 168 ? -17.630 6.693 -9.404 1.00 88.25 168 GLU A O 1
ATOM 1334 N N . ASP A 1 169 ? -18.499 4.738 -10.050 1.00 89.31 169 ASP A N 1
ATOM 1335 C CA . ASP A 1 169 ? -17.258 3.965 -9.964 1.00 89.31 169 ASP A CA 1
ATOM 1336 C C . ASP A 1 169 ? -16.185 4.432 -10.954 1.00 89.31 169 ASP A C 1
ATOM 1338 O O . ASP A 1 169 ? -15.026 4.599 -10.567 1.00 89.31 169 ASP A O 1
ATOM 1342 N N . ASP A 1 170 ? -16.557 4.709 -12.202 1.00 90.25 170 ASP A N 1
ATOM 1343 C CA . ASP A 1 170 ? -15.621 5.176 -13.228 1.00 90.25 170 ASP A CA 1
ATOM 1344 C C . ASP A 1 170 ? -14.959 6.514 -12.852 1.00 90.25 170 ASP A C 1
ATOM 1346 O O . ASP A 1 170 ? -13.737 6.664 -12.965 1.00 90.25 170 ASP A O 1
ATOM 1350 N N . GLU A 1 171 ? -15.739 7.484 -12.363 1.00 91.56 171 GLU A N 1
ATOM 1351 C CA . GLU A 1 171 ? -15.220 8.793 -11.945 1.00 91.56 171 GLU A CA 1
ATOM 1352 C C . GLU A 1 171 ? -14.290 8.660 -10.731 1.00 91.56 171 GLU A C 1
ATOM 1354 O O . GLU A 1 171 ? -13.181 9.207 -10.725 1.00 91.56 171 GLU A O 1
ATOM 1359 N N . ALA A 1 172 ? -14.687 7.859 -9.740 1.00 92.50 172 ALA A N 1
ATOM 1360 C CA . ALA A 1 172 ? -13.860 7.563 -8.577 1.00 92.50 172 ALA A CA 1
ATOM 1361 C C . ALA A 1 172 ? -12.530 6.893 -8.957 1.00 92.50 172 ALA A C 1
ATOM 1363 O O . ALA A 1 172 ? -11.466 7.268 -8.453 1.00 92.50 172 ALA A O 1
ATOM 1364 N N . LEU A 1 173 ? -12.563 5.918 -9.869 1.00 94.12 173 LEU A N 1
ATOM 1365 C CA . LEU A 1 173 ? -11.365 5.229 -10.345 1.00 94.12 173 LEU A CA 1
ATOM 1366 C C . LEU A 1 173 ? -10.449 6.161 -11.144 1.00 94.12 173 LEU A C 1
ATOM 1368 O O . LEU A 1 173 ? -9.225 6.073 -11.008 1.00 94.12 1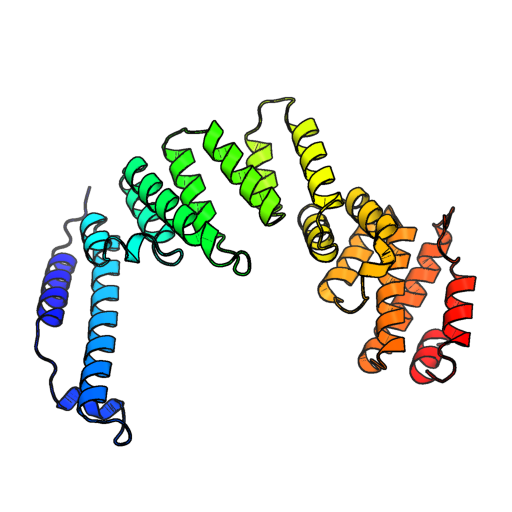73 LEU A O 1
ATOM 1372 N N . LEU A 1 174 ? -11.002 7.080 -11.940 1.00 94.56 174 LEU A N 1
ATOM 1373 C CA . LEU A 1 174 ? -10.218 8.119 -12.611 1.00 94.56 174 LEU A CA 1
ATOM 1374 C C . LEU A 1 174 ? -9.527 9.042 -11.598 1.00 94.56 174 LEU A C 1
ATOM 1376 O O . LEU A 1 174 ? -8.324 9.293 -11.731 1.00 94.56 174 LEU A O 1
ATOM 1380 N N . GLY A 1 175 ? -10.247 9.481 -10.561 1.00 95.31 175 GLY A N 1
ATOM 1381 C CA . GLY A 1 175 ? -9.688 10.262 -9.455 1.00 95.31 175 GLY A CA 1
ATOM 1382 C C . GLY A 1 175 ? -8.561 9.522 -8.729 1.00 95.31 175 GLY A C 1
ATOM 1383 O O . GLY A 1 175 ? -7.484 10.081 -8.512 1.00 95.31 175 GLY A O 1
ATOM 1384 N N . ALA A 1 176 ? -8.753 8.231 -8.445 1.00 96.50 176 ALA A N 1
ATOM 1385 C CA . ALA A 1 176 ? -7.758 7.401 -7.774 1.00 96.50 176 ALA A CA 1
ATOM 1386 C C . ALA A 1 176 ? -6.473 7.254 -8.604 1.00 96.50 176 ALA A C 1
ATOM 1388 O O . ALA A 1 176 ? -5.367 7.449 -8.092 1.00 96.50 176 ALA A O 1
ATOM 1389 N N . ARG A 1 177 ? -6.600 6.982 -9.909 1.00 96.56 177 ARG A N 1
ATOM 1390 C CA . ARG A 1 177 ? -5.448 6.904 -10.824 1.00 96.56 177 ARG A CA 1
ATOM 1391 C C . ARG A 1 177 ? -4.718 8.243 -10.928 1.00 96.56 177 ARG A C 1
ATOM 1393 O O . ARG A 1 177 ? -3.488 8.262 -10.957 1.00 96.56 177 ARG A O 1
ATOM 1400 N N . ALA A 1 178 ? -5.446 9.361 -10.969 1.00 96.38 178 ALA A N 1
ATOM 1401 C CA . ALA A 1 178 ? -4.849 10.695 -10.982 1.00 96.38 178 ALA A CA 1
ATOM 1402 C C . ALA A 1 178 ? -4.064 10.984 -9.693 1.00 96.38 178 ALA A C 1
ATOM 1404 O O . ALA A 1 178 ? -2.951 11.509 -9.764 1.00 96.38 178 ALA A O 1
ATOM 1405 N N . HIS A 1 179 ? -4.597 10.589 -8.534 1.00 96.88 179 HIS A N 1
ATOM 1406 C CA . HIS A 1 179 ? -3.906 10.722 -7.251 1.00 96.88 179 HIS A CA 1
ATOM 1407 C C . HIS A 1 179 ? -2.606 9.912 -7.214 1.00 96.88 179 HIS A C 1
ATOM 1409 O O . HIS A 1 179 ? -1.543 10.453 -6.913 1.00 96.88 179 HIS A O 1
ATOM 1415 N N . VAL A 1 180 ? -2.657 8.638 -7.616 1.00 97.31 180 VAL A N 1
ATOM 1416 C CA . VAL A 1 180 ? -1.472 7.764 -7.680 1.00 97.31 180 VAL A CA 1
ATOM 1417 C C . VAL A 1 180 ? -0.423 8.318 -8.647 1.00 97.31 180 VAL A C 1
ATOM 1419 O O . VAL A 1 180 ? 0.762 8.337 -8.314 1.00 97.31 180 VAL A O 1
ATOM 1422 N N . ARG A 1 181 ? -0.842 8.819 -9.818 1.00 95.69 181 ARG A N 1
ATOM 1423 C CA . ARG A 1 181 ? 0.061 9.416 -10.817 1.00 95.69 181 ARG A CA 1
ATOM 1424 C C . ARG A 1 181 ? 0.862 10.591 -10.244 1.00 95.69 181 ARG A C 1
ATOM 1426 O O . ARG A 1 181 ? 2.047 10.726 -10.538 1.00 95.69 181 ARG A O 1
ATOM 1433 N N . ASN A 1 182 ? 0.221 11.411 -9.414 1.00 94.69 182 ASN A N 1
ATOM 1434 C CA . ASN A 1 182 ? 0.812 12.613 -8.825 1.00 94.69 182 ASN A CA 1
ATOM 1435 C C . ASN A 1 182 ? 1.475 12.369 -7.459 1.00 94.69 182 ASN A C 1
ATOM 1437 O O . ASN A 1 182 ? 1.998 13.306 -6.854 1.00 94.69 182 ASN A O 1
ATOM 1441 N N . HIS A 1 183 ? 1.471 11.132 -6.957 1.00 94.50 183 HIS A N 1
ATOM 1442 C CA . HIS A 1 183 ? 2.017 10.822 -5.643 1.00 94.50 183 HIS A CA 1
ATOM 1443 C C . HIS A 1 183 ? 3.535 11.085 -5.595 1.00 94.50 183 HIS A C 1
ATOM 1445 O O . HIS A 1 183 ? 4.265 10.597 -6.460 1.00 94.50 183 HIS A O 1
ATOM 1451 N N . PRO A 1 184 ? 4.071 11.796 -4.583 1.00 93.44 184 PRO A N 1
ATOM 1452 C CA . PRO A 1 184 ? 5.474 12.219 -4.573 1.00 93.44 184 PRO A CA 1
ATOM 1453 C C . PRO A 1 184 ? 6.465 11.052 -4.541 1.00 93.44 184 PRO A C 1
ATOM 1455 O O . PRO A 1 184 ? 7.555 11.164 -5.087 1.00 93.44 184 PRO A O 1
ATOM 1458 N N . ASN A 1 185 ? 6.097 9.908 -3.962 1.00 93.81 185 ASN A N 1
ATOM 1459 C CA . ASN A 1 185 ? 6.934 8.709 -3.965 1.00 93.81 185 ASN A CA 1
ATOM 1460 C C . ASN A 1 185 ? 6.538 7.773 -5.119 1.00 93.81 185 ASN A C 1
ATOM 1462 O O . ASN A 1 185 ? 5.493 7.121 -5.040 1.00 93.81 185 ASN A O 1
ATOM 1466 N N . LEU A 1 186 ? 7.388 7.688 -6.152 1.00 96.25 186 LEU A N 1
ATOM 1467 C CA . LEU A 1 186 ? 7.204 6.801 -7.309 1.00 96.25 186 LEU A CA 1
ATOM 1468 C C . LEU A 1 186 ? 7.078 5.329 -6.898 1.00 96.25 186 LEU A C 1
ATOM 1470 O O . LEU A 1 186 ? 6.198 4.626 -7.390 1.00 96.25 186 LEU A O 1
ATOM 1474 N N . LEU A 1 187 ? 7.940 4.854 -5.993 1.00 95.81 187 LEU A N 1
ATOM 1475 C CA . LEU A 1 187 ? 7.951 3.446 -5.592 1.00 95.81 187 LEU A CA 1
ATOM 1476 C C . LEU A 1 187 ? 6.643 3.059 -4.897 1.00 95.81 187 LEU A C 1
ATOM 1478 O O . LEU A 1 187 ? 6.127 1.976 -5.154 1.00 95.81 187 LEU A O 1
ATOM 1482 N N . GLN A 1 188 ? 6.060 3.957 -4.096 1.00 95.06 188 GLN A N 1
ATOM 1483 C CA . GLN A 1 188 ? 4.743 3.731 -3.493 1.00 95.06 188 GLN A CA 1
ATOM 1484 C C . GLN A 1 188 ? 3.637 3.632 -4.556 1.00 95.06 188 GLN A C 1
ATOM 1486 O O . GLN A 1 188 ? 2.765 2.772 -4.457 1.00 95.06 188 GLN A O 1
ATOM 1491 N N . GLY A 1 189 ? 3.698 4.459 -5.605 1.00 97.12 189 GLY A N 1
ATOM 1492 C CA . GLY A 1 189 ? 2.777 4.359 -6.740 1.00 97.12 189 GLY A CA 1
ATOM 1493 C C . GLY A 1 189 ? 2.914 3.037 -7.504 1.00 97.12 189 GLY A C 1
ATOM 1494 O O . GLY A 1 189 ? 1.912 2.429 -7.875 1.00 97.12 189 GLY A O 1
ATOM 1495 N N . LEU A 1 190 ? 4.141 2.534 -7.683 1.00 97.88 190 LEU A N 1
ATOM 1496 C CA . LEU A 1 190 ? 4.379 1.225 -8.303 1.00 97.88 190 LEU A CA 1
ATOM 1497 C C . LEU A 1 190 ? 3.906 0.063 -7.419 1.00 97.88 190 LEU A C 1
ATOM 1499 O O . LEU A 1 190 ? 3.336 -0.890 -7.942 1.00 97.88 190 LEU A O 1
ATOM 1503 N N . ILE A 1 191 ? 4.080 0.152 -6.094 1.00 97.06 191 ILE A N 1
ATOM 1504 C CA . ILE A 1 191 ? 3.508 -0.817 -5.144 1.00 97.06 191 ILE A CA 1
ATOM 1505 C C . ILE A 1 191 ? 1.986 -0.865 -5.308 1.00 97.06 191 ILE A C 1
ATOM 1507 O O . ILE A 1 191 ? 1.426 -1.955 -5.432 1.00 97.06 191 ILE A O 1
ATOM 1511 N N . PHE A 1 192 ? 1.327 0.297 -5.385 1.00 97.81 192 PHE A N 1
ATOM 1512 C CA . PHE A 1 192 ? -0.108 0.357 -5.653 1.00 97.81 192 PHE A CA 1
ATOM 1513 C C . PHE A 1 192 ? -0.467 -0.338 -6.970 1.00 97.81 192 PHE A C 1
ATOM 1515 O O . PHE A 1 192 ? -1.372 -1.159 -6.966 1.00 97.81 192 PHE A O 1
ATOM 1522 N N . CYS A 1 193 ? 0.253 -0.088 -8.069 1.00 98.00 193 CYS A N 1
ATOM 1523 C CA . CYS A 1 193 ? -0.050 -0.707 -9.368 1.00 98.00 193 CYS A CA 1
ATOM 1524 C C . CYS A 1 193 ? 0.156 -2.232 -9.396 1.00 98.00 193 CYS A C 1
ATOM 1526 O O . CYS A 1 193 ? -0.382 -2.904 -10.269 1.00 98.00 193 CYS A O 1
ATOM 1528 N N . LEU A 1 194 ? 0.940 -2.793 -8.472 1.00 97.62 194 LEU A N 1
ATOM 1529 C CA . LEU A 1 194 ? 1.052 -4.244 -8.300 1.00 97.62 194 LEU A CA 1
ATOM 1530 C C . LEU A 1 194 ? -0.105 -4.804 -7.468 1.00 97.62 194 LEU A C 1
ATOM 1532 O O . LEU A 1 194 ? -0.642 -5.864 -7.779 1.00 97.62 194 LEU A O 1
ATOM 1536 N N . GLN A 1 195 ? -0.500 -4.095 -6.408 1.00 96.94 195 GLN A N 1
ATOM 1537 C CA . GLN A 1 195 ? -1.626 -4.488 -5.556 1.00 96.94 195 GLN A CA 1
ATOM 1538 C C . GLN A 1 195 ? -2.978 -4.287 -6.254 1.00 96.94 195 GLN A C 1
ATOM 1540 O O . GLN A 1 195 ? -3.911 -5.060 -6.045 1.00 96.94 195 GLN A O 1
ATOM 1545 N N . TRP A 1 196 ? -3.086 -3.263 -7.091 1.00 96.56 196 TRP A N 1
ATOM 1546 C CA . TRP A 1 196 ? -4.164 -2.983 -8.025 1.00 96.56 196 TRP A CA 1
ATOM 1547 C C . TRP A 1 196 ? -3.581 -3.108 -9.440 1.00 96.56 196 TRP A C 1
ATOM 1549 O O . TRP A 1 196 ? -3.064 -2.110 -9.937 1.00 96.56 196 TRP A O 1
ATOM 1559 N N . PRO A 1 197 ? -3.607 -4.308 -10.065 1.00 94.94 197 PRO A N 1
ATOM 1560 C CA . PRO A 1 197 ? -2.945 -4.578 -11.345 1.00 94.94 197 PRO A CA 1
ATOM 1561 C C . PRO A 1 197 ? -3.408 -3.648 -12.477 1.00 94.94 197 PRO A C 1
ATOM 1563 O O . PRO A 1 197 ? -4.356 -3.944 -13.199 1.00 94.94 197 PRO A O 1
ATOM 1566 N N . ASP A 1 198 ? -2.731 -2.510 -12.623 1.00 96.38 198 ASP A N 1
ATOM 1567 C CA . ASP A 1 198 ? -2.986 -1.489 -13.642 1.00 96.38 198 ASP A CA 1
ATOM 1568 C C . ASP A 1 198 ? -1.686 -1.228 -14.419 1.00 96.38 198 ASP A C 1
ATOM 1570 O O . ASP A 1 198 ? -0.906 -0.332 -14.067 1.00 96.38 198 ASP A O 1
ATOM 1574 N N . PRO A 1 199 ? -1.411 -2.035 -15.463 1.00 97.88 199 PRO A N 1
ATOM 1575 C CA . PRO A 1 199 ? -0.173 -1.932 -16.229 1.00 97.88 199 PRO A CA 1
ATOM 1576 C C . PRO A 1 199 ? -0.076 -0.595 -16.981 1.00 97.88 199 PRO A C 1
ATOM 1578 O O . PRO A 1 199 ? 1.022 -0.062 -17.149 1.00 97.88 199 PRO A O 1
ATOM 1581 N N . ARG A 1 200 ? -1.215 0.013 -17.338 1.00 97.69 200 ARG A N 1
ATOM 1582 C CA . ARG A 1 200 ? -1.265 1.330 -17.983 1.00 97.69 200 ARG A CA 1
ATOM 1583 C C . ARG A 1 200 ? -0.791 2.430 -17.038 1.00 97.69 200 ARG A C 1
ATOM 1585 O O . ARG A 1 200 ? 0.070 3.222 -17.415 1.00 97.69 200 ARG A O 1
ATOM 1592 N N . LEU A 1 201 ? -1.308 2.468 -15.809 1.00 98.12 201 LEU A N 1
ATOM 1593 C CA . LEU A 1 201 ? -0.872 3.446 -14.807 1.00 98.12 201 LEU A CA 1
ATOM 1594 C C . LEU A 1 201 ? 0.605 3.259 -14.431 1.00 98.12 201 LEU A C 1
ATOM 1596 O O . LEU A 1 201 ? 1.343 4.242 -14.340 1.00 98.12 201 LEU A O 1
ATOM 1600 N N . ALA A 1 202 ? 1.056 2.012 -14.266 1.00 98.50 202 ALA A N 1
ATOM 1601 C CA . ALA A 1 202 ? 2.465 1.713 -14.018 1.00 98.50 202 ALA A CA 1
ATOM 1602 C C . ALA A 1 202 ? 3.362 2.196 -15.171 1.00 98.50 202 ALA A C 1
ATOM 1604 O O . ALA A 1 202 ? 4.417 2.783 -14.924 1.00 98.50 202 ALA A O 1
ATOM 1605 N N . SER A 1 203 ? 2.933 2.000 -16.422 1.00 98.31 203 SER A N 1
ATOM 1606 C CA . SER A 1 203 ? 3.650 2.486 -17.602 1.00 98.31 203 SER A CA 1
ATOM 1607 C C . SER A 1 203 ? 3.761 4.009 -17.598 1.00 98.31 203 SER A C 1
ATOM 1609 O O . SER A 1 203 ? 4.857 4.534 -17.783 1.00 98.31 203 SER A O 1
ATOM 1611 N N . ASP A 1 204 ? 2.665 4.726 -17.338 1.00 97.69 204 ASP A N 1
ATOM 1612 C CA . ASP A 1 204 ? 2.669 6.193 -17.263 1.00 97.69 204 ASP A CA 1
ATOM 1613 C C . ASP A 1 204 ? 3.648 6.705 -16.194 1.00 97.69 204 ASP A C 1
ATOM 1615 O O . ASP A 1 204 ? 4.424 7.632 -16.445 1.00 97.69 204 ASP A O 1
ATOM 1619 N N . LEU A 1 205 ? 3.646 6.087 -15.008 1.00 98.25 205 LEU A N 1
ATOM 1620 C CA . LEU A 1 205 ? 4.562 6.419 -13.913 1.00 98.25 205 LEU A CA 1
ATOM 1621 C C . LEU A 1 205 ? 6.027 6.204 -14.312 1.00 98.25 205 LEU A C 1
ATOM 1623 O O . LEU A 1 205 ? 6.864 7.081 -14.103 1.00 98.25 205 LEU A O 1
ATOM 1627 N N . VAL A 1 206 ? 6.342 5.056 -14.917 1.00 98.12 206 VAL A N 1
ATOM 1628 C CA . VAL A 1 206 ? 7.706 4.726 -15.351 1.00 98.12 206 VAL A CA 1
ATOM 1629 C C . VAL A 1 206 ? 8.185 5.670 -16.450 1.00 98.12 206 VAL A C 1
ATOM 1631 O O . VAL A 1 206 ? 9.302 6.175 -16.369 1.00 98.12 206 VAL A O 1
ATOM 1634 N N . LEU A 1 207 ? 7.364 5.927 -17.469 1.00 97.50 207 LEU A N 1
ATOM 1635 C CA . LEU A 1 207 ? 7.745 6.777 -18.600 1.00 97.50 207 LEU A CA 1
ATOM 1636 C C . LEU A 1 207 ? 7.924 8.240 -18.181 1.00 97.50 207 LEU A C 1
ATOM 1638 O O . LEU A 1 207 ? 8.833 8.906 -18.667 1.00 97.50 207 LEU A O 1
ATOM 1642 N N . SER A 1 208 ? 7.094 8.744 -17.266 1.00 96.62 208 SER A N 1
ATOM 1643 C CA . SER A 1 208 ? 7.184 10.136 -16.807 1.00 96.62 208 SER A CA 1
ATOM 1644 C C . SER A 1 208 ? 8.307 10.380 -15.797 1.00 96.62 208 SER A C 1
ATOM 1646 O O . SER A 1 208 ? 8.829 11.490 -15.732 1.00 96.62 208 SER A O 1
ATOM 1648 N N . ARG A 1 209 ? 8.679 9.367 -15.003 1.00 96.88 209 ARG A N 1
ATOM 1649 C CA . ARG A 1 209 ? 9.571 9.522 -13.837 1.00 96.88 209 ARG A CA 1
ATOM 1650 C C . ARG A 1 209 ? 10.692 8.482 -13.792 1.00 96.88 209 ARG A C 1
ATOM 1652 O O . ARG A 1 209 ? 11.163 8.104 -12.721 1.00 96.88 209 ARG A O 1
ATOM 1659 N N . CYS A 1 210 ? 11.141 8.015 -14.957 1.00 95.50 210 CYS A N 1
ATOM 1660 C CA . CYS A 1 210 ? 12.124 6.933 -15.096 1.00 95.50 210 CYS A CA 1
ATOM 1661 C C . CYS A 1 210 ? 13.399 7.141 -14.256 1.00 95.50 210 CYS A C 1
ATOM 1663 O O . CYS A 1 210 ? 13.964 6.177 -13.736 1.00 95.50 210 CYS A O 1
ATOM 1665 N N . GLU A 1 211 ? 13.869 8.382 -14.123 1.00 93.56 211 GLU A N 1
ATOM 1666 C CA . GLU A 1 211 ? 15.093 8.710 -13.379 1.00 93.56 211 GLU A CA 1
ATOM 1667 C C . GLU A 1 211 ? 14.974 8.418 -11.872 1.00 93.56 211 GLU A C 1
ATOM 1669 O O . GLU A 1 211 ? 15.970 8.100 -11.222 1.00 93.56 211 GLU A O 1
ATOM 1674 N N . GLU A 1 212 ? 13.759 8.438 -11.319 1.00 96.62 212 GLU A N 1
ATOM 1675 C CA . GLU A 1 212 ? 13.500 8.208 -9.894 1.00 96.62 212 GLU A CA 1
ATOM 1676 C C . GLU A 1 212 ? 13.487 6.720 -9.502 1.00 96.62 212 GLU A C 1
ATOM 1678 O O . GLU A 1 212 ? 13.500 6.394 -8.315 1.00 96.62 212 GLU A O 1
ATOM 1683 N N . LEU A 1 213 ? 13.492 5.791 -10.469 1.00 96.19 213 LEU A N 1
ATOM 1684 C CA . LEU A 1 213 ? 13.425 4.346 -10.202 1.00 96.19 213 LEU A CA 1
ATOM 1685 C C . LEU A 1 213 ? 14.585 3.841 -9.331 1.00 96.19 213 LEU A C 1
ATOM 1687 O O . LEU A 1 213 ? 14.427 2.884 -8.570 1.00 96.19 213 LEU A O 1
ATOM 1691 N N . GLY A 1 214 ? 15.775 4.433 -9.478 1.00 92.62 214 GLY A N 1
ATOM 1692 C CA . GLY A 1 214 ? 16.977 4.138 -8.688 1.00 92.62 214 GLY A CA 1
ATOM 1693 C C . GLY A 1 214 ? 17.565 2.722 -8.826 1.00 92.62 214 GLY A C 1
ATOM 1694 O O . GLY A 1 214 ? 18.709 2.504 -8.437 1.00 92.62 214 GLY A O 1
ATOM 1695 N N . GLY A 1 215 ? 16.826 1.739 -9.352 1.00 94.75 215 GLY A N 1
ATOM 1696 C CA . GLY A 1 215 ? 17.296 0.386 -9.675 1.00 94.75 215 GLY A CA 1
ATOM 1697 C C . GLY A 1 215 ? 17.660 -0.518 -8.486 1.00 94.75 215 GLY A C 1
ATOM 1698 O O . GLY A 1 215 ? 18.023 -1.679 -8.685 1.00 94.75 215 GLY A O 1
ATOM 1699 N N . ASN A 1 216 ? 17.597 -0.027 -7.244 1.00 95.25 216 ASN A N 1
ATOM 1700 C CA . ASN A 1 216 ? 18.013 -0.802 -6.070 1.00 95.25 216 ASN A CA 1
ATOM 1701 C C . ASN A 1 216 ? 16.914 -1.727 -5.522 1.00 95.25 216 ASN A C 1
ATOM 1703 O O . ASN A 1 216 ? 17.234 -2.802 -5.006 1.00 95.25 216 ASN A O 1
ATOM 1707 N N . ALA A 1 217 ? 15.650 -1.305 -5.618 1.00 94.50 217 ALA A N 1
ATOM 1708 C CA . ALA A 1 217 ? 14.484 -1.967 -5.031 1.00 94.50 217 ALA A CA 1
ATOM 1709 C C . ALA A 1 217 ? 14.039 -3.192 -5.852 1.00 94.50 217 ALA A C 1
ATOM 1711 O O . ALA A 1 217 ? 12.950 -3.221 -6.412 1.00 94.50 217 ALA A O 1
ATOM 1712 N N . TYR A 1 218 ? 14.903 -4.204 -5.949 1.00 91.88 218 TYR A N 1
ATOM 1713 C CA . TYR A 1 218 ? 14.711 -5.371 -6.821 1.00 91.88 218 TYR A CA 1
ATOM 1714 C C . TYR A 1 218 ? 13.387 -6.115 -6.587 1.00 91.88 218 TYR A C 1
ATOM 1716 O O . TYR A 1 218 ? 12.738 -6.505 -7.556 1.00 91.88 218 TYR A O 1
ATOM 1724 N N . GLU A 1 219 ? 12.984 -6.262 -5.321 1.00 94.06 219 GLU A N 1
ATOM 1725 C CA . GLU A 1 219 ? 11.739 -6.939 -4.915 1.00 94.06 219 GLU A CA 1
ATOM 1726 C C . GLU A 1 219 ? 10.479 -6.237 -5.438 1.00 94.06 219 GLU A C 1
ATOM 1728 O O . GLU A 1 219 ? 9.440 -6.864 -5.588 1.00 94.06 219 GLU A O 1
ATOM 1733 N N . LEU A 1 220 ? 10.579 -4.941 -5.741 1.00 97.50 220 LEU A N 1
ATOM 1734 C CA . LEU A 1 220 ? 9.511 -4.157 -6.354 1.00 97.50 220 LEU A CA 1
ATOM 1735 C C . LEU A 1 220 ? 9.677 -4.094 -7.876 1.00 97.50 220 LEU A C 1
ATOM 1737 O O . LEU A 1 220 ? 8.744 -4.345 -8.626 1.00 97.50 220 LEU A O 1
ATOM 1741 N N . LEU A 1 221 ? 10.879 -3.772 -8.353 1.00 97.81 221 LEU A N 1
ATOM 1742 C CA . LEU A 1 221 ? 11.119 -3.509 -9.772 1.00 97.81 221 LEU A CA 1
ATOM 1743 C C . LEU A 1 221 ? 11.017 -4.769 -10.645 1.00 97.81 221 LEU A C 1
ATOM 1745 O O . LEU A 1 221 ? 10.614 -4.670 -11.801 1.00 97.81 221 LEU A O 1
ATOM 1749 N N . SER A 1 222 ? 11.339 -5.948 -10.110 1.00 96.75 222 SER A N 1
ATOM 1750 C CA . SER A 1 222 ? 11.181 -7.208 -10.850 1.00 96.75 222 SER A CA 1
ATOM 1751 C C . SER A 1 222 ? 9.710 -7.505 -11.170 1.00 96.75 222 SER A C 1
ATOM 1753 O O . SER A 1 222 ? 9.391 -7.552 -12.360 1.00 96.75 222 SER A O 1
ATOM 1755 N N . PRO A 1 223 ? 8.792 -7.597 -10.185 1.00 98.00 223 PRO A N 1
ATOM 1756 C CA . PRO A 1 223 ? 7.378 -7.802 -10.493 1.00 98.00 223 PRO A CA 1
ATOM 1757 C C . PRO A 1 223 ? 6.769 -6.636 -11.285 1.00 98.00 223 PRO A C 1
ATOM 1759 O O . PRO A 1 223 ? 5.927 -6.872 -12.146 1.00 98.00 223 PRO A O 1
ATOM 1762 N N . THR A 1 224 ? 7.228 -5.390 -11.097 1.00 98.44 224 THR A N 1
ATOM 1763 C CA . THR A 1 224 ? 6.793 -4.266 -11.951 1.00 98.44 224 THR A CA 1
ATOM 1764 C C . THR A 1 224 ? 7.148 -4.496 -13.419 1.00 98.44 224 THR A C 1
ATOM 1766 O O . THR A 1 224 ? 6.332 -4.232 -14.297 1.00 98.44 224 THR A O 1
ATOM 1769 N N . SER A 1 225 ? 8.351 -4.998 -13.715 1.00 97.88 225 SER A N 1
ATOM 1770 C CA . SER A 1 225 ? 8.733 -5.296 -15.099 1.00 97.88 225 SER A CA 1
ATOM 1771 C C . SER A 1 225 ? 7.911 -6.435 -15.710 1.00 97.88 225 SER A C 1
ATOM 1773 O O . SER A 1 225 ? 7.566 -6.356 -16.884 1.00 97.88 225 SER A O 1
ATOM 1775 N N . GLU A 1 226 ? 7.541 -7.438 -14.911 1.00 97.69 226 GLU A N 1
ATOM 1776 C CA . GLU A 1 226 ? 6.693 -8.560 -15.335 1.00 97.69 226 GLU A CA 1
ATOM 1777 C C . GLU A 1 226 ? 5.252 -8.107 -15.614 1.00 97.69 226 GLU A C 1
ATOM 1779 O O . GLU A 1 226 ? 4.681 -8.495 -16.631 1.00 97.69 226 GLU A O 1
ATOM 1784 N N . LEU A 1 227 ? 4.692 -7.224 -14.772 1.00 98.31 227 LEU A N 1
ATOM 1785 C CA . LEU A 1 227 ? 3.386 -6.590 -15.004 1.00 98.31 227 LEU A CA 1
ATOM 1786 C C . LEU A 1 227 ? 3.352 -5.829 -16.342 1.00 98.31 227 LEU A C 1
ATOM 1788 O O . LEU A 1 227 ? 2.326 -5.805 -17.017 1.00 98.31 227 LEU A O 1
ATOM 1792 N N . LEU A 1 228 ? 4.465 -5.193 -16.717 1.00 98.50 228 LEU A N 1
ATOM 1793 C CA . LEU A 1 228 ? 4.555 -4.319 -17.888 1.00 98.50 228 LEU A CA 1
ATOM 1794 C C . LEU A 1 228 ? 4.934 -5.048 -19.185 1.00 98.50 228 LEU A C 1
ATOM 1796 O O . LEU A 1 228 ? 4.618 -4.540 -20.257 1.00 98.50 228 LEU A O 1
ATOM 1800 N N . GLU A 1 229 ? 5.623 -6.192 -19.124 1.00 96.75 229 GLU A N 1
ATOM 1801 C CA . GLU A 1 229 ? 6.301 -6.805 -20.283 1.00 96.75 229 GLU A CA 1
ATOM 1802 C C . GLU A 1 229 ? 5.368 -7.058 -21.476 1.00 96.75 229 GLU A C 1
ATOM 1804 O O . GLU A 1 229 ? 5.761 -6.809 -22.615 1.00 96.75 229 GLU A O 1
ATOM 1809 N N . ALA A 1 230 ? 4.142 -7.522 -21.222 1.00 95.69 230 ALA A N 1
ATOM 1810 C CA . ALA A 1 230 ? 3.214 -7.924 -22.276 1.00 95.69 230 ALA A CA 1
ATOM 1811 C C . ALA A 1 230 ? 2.585 -6.738 -23.030 1.00 95.69 230 ALA A C 1
ATOM 1813 O O . ALA A 1 230 ? 2.474 -6.781 -24.254 1.00 95.69 230 ALA A O 1
ATOM 1814 N N . GLU A 1 231 ? 2.167 -5.691 -22.313 1.00 97.06 231 GLU A N 1
ATOM 1815 C CA . GLU A 1 231 ? 1.378 -4.580 -22.877 1.00 97.06 231 GLU A CA 1
ATOM 1816 C C . GLU A 1 231 ? 2.184 -3.281 -23.033 1.00 97.06 231 GLU A C 1
ATOM 1818 O O . GLU A 1 231 ? 1.857 -2.434 -23.863 1.00 97.06 231 GLU A O 1
ATOM 1823 N N . HIS A 1 232 ? 3.262 -3.124 -22.261 1.00 98.00 232 HIS A N 1
ATOM 1824 C CA . HIS A 1 232 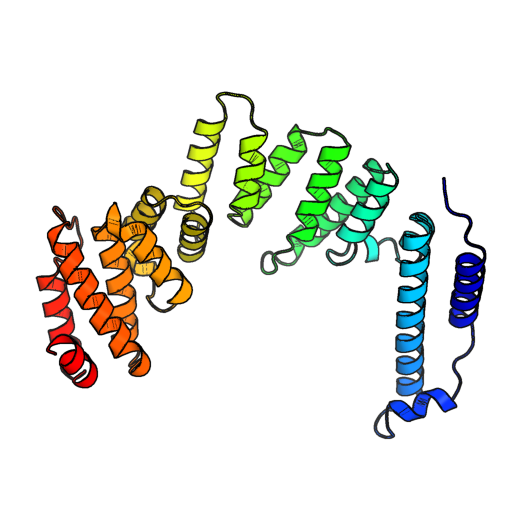? 4.073 -1.908 -22.181 1.00 98.00 232 HIS A CA 1
ATOM 1825 C C . HIS A 1 232 ? 5.584 -2.228 -22.209 1.00 98.00 232 HIS A C 1
ATOM 1827 O O . HIS A 1 232 ? 6.319 -1.906 -21.264 1.00 98.00 232 HIS A O 1
ATOM 1833 N N . PRO A 1 233 ? 6.100 -2.819 -23.307 1.00 98.00 233 PRO A N 1
ATOM 1834 C CA . PRO A 1 233 ? 7.476 -3.324 -23.386 1.00 98.00 233 PRO A CA 1
ATOM 1835 C C . PRO A 1 233 ? 8.551 -2.238 -23.208 1.00 98.00 233 PRO A C 1
ATOM 1837 O O . PRO A 1 233 ? 9.625 -2.509 -22.657 1.00 98.00 233 PRO A O 1
ATOM 1840 N N . LEU A 1 234 ? 8.272 -0.991 -23.612 1.00 98.50 234 LEU A N 1
ATOM 1841 C CA . LEU A 1 234 ? 9.178 0.139 -23.380 1.00 98.50 234 LEU A CA 1
ATOM 1842 C C . LEU A 1 234 ? 9.329 0.438 -21.882 1.00 98.50 234 LEU A C 1
ATOM 1844 O O . LEU A 1 234 ? 10.451 0.554 -21.391 1.00 98.50 234 LEU A O 1
ATOM 1848 N N . ALA A 1 235 ? 8.222 0.509 -21.140 1.00 98.38 235 ALA A N 1
ATOM 1849 C CA . ALA A 1 235 ? 8.257 0.759 -19.702 1.00 98.38 235 ALA A CA 1
ATOM 1850 C C . ALA A 1 235 ? 8.960 -0.388 -18.954 1.00 98.38 235 ALA A C 1
ATOM 1852 O O . ALA A 1 235 ? 9.843 -0.133 -18.134 1.00 98.38 235 ALA A O 1
ATOM 1853 N N . ALA A 1 236 ? 8.669 -1.648 -19.303 1.00 98.56 236 ALA A N 1
ATOM 1854 C CA . ALA A 1 236 ? 9.379 -2.810 -18.755 1.00 98.56 236 ALA A CA 1
ATOM 1855 C C . ALA A 1 236 ? 10.901 -2.716 -18.990 1.00 98.56 236 ALA A C 1
ATOM 1857 O O . ALA A 1 236 ? 11.704 -2.918 -18.072 1.00 98.56 236 ALA A O 1
ATOM 1858 N N . THR A 1 237 ? 11.300 -2.305 -20.198 1.00 98.56 237 THR A N 1
ATOM 1859 C CA . THR A 1 237 ? 12.702 -2.077 -20.566 1.00 98.56 237 THR A CA 1
ATOM 1860 C C . THR A 1 237 ? 13.364 -1.023 -19.685 1.00 98.56 237 THR A C 1
ATOM 1862 O O . THR A 1 237 ? 14.473 -1.246 -19.201 1.00 98.56 237 THR A O 1
ATOM 1865 N N . LEU A 1 238 ? 12.708 0.106 -19.423 1.00 98.50 238 LEU A N 1
ATOM 1866 C CA . LEU A 1 238 ? 13.253 1.152 -18.552 1.00 98.50 238 LEU A CA 1
ATOM 1867 C C . LEU A 1 238 ? 13.457 0.665 -17.111 1.00 98.50 238 LEU A C 1
ATOM 1869 O O . LEU A 1 238 ? 14.494 0.947 -16.504 1.00 98.50 238 LEU A O 1
ATOM 1873 N N . VAL A 1 239 ? 12.533 -0.149 -16.595 1.00 98.62 239 VAL A N 1
ATOM 1874 C CA . VAL A 1 239 ? 12.668 -0.772 -15.272 1.00 98.62 239 VAL A CA 1
ATOM 1875 C C . VAL A 1 239 ? 13.889 -1.697 -15.219 1.00 98.62 239 VAL A C 1
ATOM 1877 O O . VAL A 1 239 ? 14.734 -1.540 -14.333 1.00 98.62 239 VAL A O 1
ATOM 1880 N N . TRP A 1 240 ? 14.065 -2.594 -16.195 1.00 98.62 240 TRP A N 1
ATOM 1881 C CA . TRP A 1 240 ? 15.260 -3.445 -16.286 1.00 98.62 240 TRP A CA 1
ATOM 1882 C C . TRP A 1 240 ? 16.552 -2.639 -16.417 1.00 98.62 240 TRP A C 1
ATOM 1884 O O . TRP A 1 240 ? 17.526 -2.915 -15.711 1.00 98.62 240 TRP A O 1
ATOM 1894 N N . ARG A 1 241 ? 16.566 -1.614 -17.277 1.00 98.38 241 ARG A N 1
ATOM 1895 C CA . ARG A 1 241 ? 17.722 -0.728 -17.465 1.00 98.38 241 ARG A CA 1
ATOM 1896 C C . ARG A 1 241 ? 18.111 -0.025 -16.169 1.00 98.38 241 ARG A C 1
ATOM 1898 O O . ARG A 1 241 ? 19.300 0.023 -15.864 1.00 98.38 241 ARG A O 1
ATOM 1905 N N . SER A 1 242 ? 17.145 0.425 -15.365 1.00 98.31 242 SER A N 1
ATOM 1906 C CA . SER A 1 242 ? 17.426 1.026 -14.054 1.00 98.31 242 SER A CA 1
ATOM 1907 C C . SER A 1 242 ? 18.180 0.057 -13.128 1.00 98.31 242 SER A C 1
ATOM 1909 O O . SER A 1 242 ? 19.195 0.426 -12.532 1.00 98.31 242 SER A O 1
ATOM 1911 N N . MET A 1 243 ? 17.760 -1.214 -13.071 1.00 98.19 243 MET A N 1
ATOM 1912 C CA . MET A 1 243 ? 18.400 -2.246 -12.246 1.00 98.19 243 MET A CA 1
ATOM 1913 C C . MET A 1 243 ? 19.801 -2.619 -12.750 1.00 98.19 243 MET A C 1
ATOM 1915 O O . MET A 1 243 ? 20.715 -2.820 -11.943 1.00 98.19 243 MET A O 1
ATOM 1919 N N . ILE A 1 244 ? 19.995 -2.681 -14.074 1.00 98.19 244 ILE A N 1
ATOM 1920 C CA . ILE A 1 244 ? 21.307 -2.910 -14.701 1.00 98.19 244 ILE A CA 1
ATOM 1921 C C . ILE A 1 244 ? 22.263 -1.771 -14.339 1.00 98.19 244 ILE A C 1
ATOM 1923 O O . ILE A 1 244 ? 23.347 -2.021 -13.802 1.00 98.19 244 ILE A O 1
ATOM 1927 N N . THR A 1 245 ? 21.843 -0.527 -14.578 1.00 97.25 245 THR A N 1
ATOM 1928 C CA . THR A 1 245 ? 22.629 0.678 -14.297 1.00 97.25 245 THR A CA 1
ATOM 1929 C C . THR A 1 245 ? 23.024 0.742 -12.825 1.00 97.25 245 THR A C 1
ATOM 1931 O O . THR A 1 245 ? 24.210 0.879 -12.517 1.00 97.25 245 THR A O 1
ATOM 1934 N N . PHE A 1 246 ? 22.078 0.526 -11.903 1.00 97.06 246 PHE A N 1
ATOM 1935 C CA . PHE A 1 246 ? 22.368 0.501 -10.470 1.00 97.06 246 PHE A CA 1
ATOM 1936 C C . PHE A 1 246 ? 23.425 -0.550 -10.111 1.00 97.06 246 PHE A C 1
ATOM 1938 O O . PHE A 1 246 ? 24.370 -0.258 -9.369 1.00 97.06 246 PHE A O 1
ATOM 1945 N N . ALA A 1 247 ? 23.286 -1.777 -10.628 1.00 97.19 247 ALA A N 1
ATOM 1946 C CA . ALA A 1 247 ? 24.206 -2.865 -10.322 1.00 97.19 247 ALA A CA 1
ATOM 1947 C C . ALA A 1 247 ? 25.639 -2.561 -10.787 1.00 97.19 247 ALA A C 1
ATOM 1949 O O . ALA A 1 247 ? 26.590 -2.829 -10.043 1.00 97.19 247 ALA A O 1
ATOM 1950 N N . LEU A 1 248 ? 25.797 -1.988 -11.985 1.00 97.06 248 LEU A N 1
ATOM 1951 C CA . LEU A 1 248 ? 27.100 -1.670 -12.571 1.00 97.06 248 LEU A CA 1
ATOM 1952 C C . LEU A 1 248 ? 27.761 -0.454 -11.913 1.00 97.06 248 LEU A C 1
ATOM 1954 O O . LEU A 1 248 ? 28.943 -0.535 -11.564 1.00 97.06 248 LEU A O 1
ATOM 1958 N N . GLN A 1 249 ? 27.006 0.625 -11.679 1.00 96.62 249 GLN A N 1
ATOM 1959 C CA . GLN A 1 249 ? 27.498 1.836 -11.012 1.00 96.62 249 GLN A CA 1
ATOM 1960 C C . GLN A 1 249 ? 27.958 1.554 -9.575 1.00 96.62 249 GLN A C 1
ATOM 1962 O O . GLN A 1 249 ? 29.000 2.044 -9.147 1.00 96.62 249 GLN A O 1
ATOM 1967 N N . ASN A 1 250 ? 27.233 0.698 -8.848 1.00 96.44 250 ASN A N 1
ATOM 1968 C CA . ASN A 1 250 ? 27.512 0.393 -7.441 1.00 96.44 250 ASN A CA 1
ATOM 1969 C C . ASN A 1 250 ? 28.368 -0.868 -7.234 1.00 96.44 250 ASN A C 1
ATOM 1971 O O . ASN A 1 250 ? 28.425 -1.397 -6.122 1.00 96.44 250 ASN A O 1
ATOM 1975 N N . ASN A 1 251 ? 29.014 -1.386 -8.285 1.00 95.25 251 ASN A N 1
ATOM 1976 C CA . ASN A 1 251 ? 29.890 -2.564 -8.214 1.00 95.25 251 ASN A CA 1
ATOM 1977 C C . ASN A 1 251 ? 29.230 -3.789 -7.553 1.00 95.25 251 ASN A C 1
ATOM 1979 O O . ASN A 1 251 ? 29.891 -4.568 -6.860 1.00 95.25 251 ASN A O 1
ATOM 1983 N N . ARG A 1 252 ? 27.918 -3.977 -7.735 1.00 95.44 252 ARG A N 1
ATOM 1984 C CA . ARG A 1 252 ? 27.156 -5.062 -7.103 1.00 95.44 252 ARG A CA 1
ATOM 1985 C C . ARG A 1 252 ? 27.402 -6.375 -7.845 1.00 95.44 252 ARG A C 1
ATOM 1987 O O . ARG A 1 252 ? 26.498 -6.913 -8.472 1.00 95.44 252 ARG A O 1
ATOM 1994 N N . ALA A 1 253 ? 28.614 -6.922 -7.746 1.00 93.19 253 ALA A N 1
ATOM 1995 C CA . ALA A 1 253 ? 29.043 -8.111 -8.491 1.00 93.19 253 ALA A CA 1
ATOM 1996 C C . ALA A 1 253 ? 28.094 -9.314 -8.323 1.00 93.19 253 ALA A C 1
ATOM 1998 O O . ALA A 1 253 ? 27.798 -10.009 -9.293 1.00 93.19 253 ALA A O 1
ATOM 1999 N N . LYS A 1 254 ? 27.527 -9.506 -7.120 1.00 94.69 254 LYS A N 1
ATOM 2000 C CA . LYS A 1 254 ? 26.514 -10.546 -6.846 1.00 94.69 254 LYS A CA 1
ATOM 2001 C C . LYS A 1 254 ? 25.254 -10.415 -7.720 1.00 94.69 254 LYS A C 1
ATOM 2003 O O . LYS A 1 254 ? 24.591 -11.412 -7.977 1.00 94.69 254 LYS A O 1
ATOM 2008 N N . ARG A 1 255 ? 24.935 -9.209 -8.205 1.00 94.12 255 ARG A N 1
ATOM 2009 C CA . ARG A 1 255 ? 23.775 -8.921 -9.065 1.00 94.12 255 ARG A CA 1
ATOM 2010 C C . ARG A 1 255 ? 24.081 -9.018 -10.567 1.00 94.12 255 ARG A C 1
ATOM 2012 O O . ARG A 1 255 ? 23.144 -8.984 -11.354 1.00 94.12 255 ARG A O 1
ATOM 2019 N N . TYR A 1 256 ? 25.335 -9.197 -11.005 1.00 96.25 256 TYR A N 1
ATOM 2020 C CA . TYR A 1 256 ? 25.676 -9.189 -12.443 1.00 96.25 256 TYR A CA 1
ATOM 2021 C C . TYR A 1 256 ? 24.996 -10.296 -13.249 1.00 96.25 256 TYR A C 1
ATOM 2023 O O . TYR A 1 256 ? 24.618 -10.064 -14.391 1.00 96.25 256 TYR A O 1
ATOM 2031 N N . ARG A 1 257 ? 24.767 -11.474 -12.653 1.00 96.00 257 ARG A N 1
ATOM 2032 C CA . ARG A 1 257 ? 23.987 -12.539 -13.304 1.00 96.00 257 ARG A CA 1
ATOM 2033 C C . ARG A 1 257 ? 22.546 -12.100 -13.589 1.00 96.00 257 ARG A C 1
ATOM 2035 O O . ARG A 1 257 ? 22.006 -12.434 -14.635 1.00 96.00 257 ARG A O 1
ATOM 2042 N N . HIS A 1 258 ? 21.933 -11.358 -12.667 1.00 95.62 258 HIS A N 1
ATOM 2043 C CA . HIS A 1 258 ? 20.587 -10.816 -12.853 1.00 95.62 258 HIS A CA 1
ATOM 2044 C C . HIS A 1 258 ? 20.595 -9.687 -13.883 1.00 95.62 258 HIS A C 1
ATOM 2046 O O . HIS A 1 258 ? 19.779 -9.706 -14.793 1.00 95.62 258 HIS A O 1
ATOM 2052 N N . ALA A 1 259 ? 21.569 -8.775 -13.814 1.00 96.94 259 ALA A N 1
ATOM 2053 C CA . ALA A 1 259 ? 21.722 -7.697 -14.788 1.00 96.94 259 ALA A CA 1
ATOM 2054 C C . ALA A 1 259 ? 21.902 -8.218 -16.227 1.00 96.94 259 ALA A C 1
ATOM 2056 O O . ALA A 1 259 ? 21.279 -7.689 -17.140 1.00 96.94 259 ALA A O 1
ATOM 2057 N N . ALA A 1 260 ? 22.691 -9.278 -16.436 1.00 97.69 260 ALA A N 1
ATOM 2058 C CA . ALA A 1 260 ? 22.840 -9.896 -17.755 1.00 97.69 260 ALA A CA 1
ATOM 2059 C C . ALA A 1 260 ? 21.511 -10.490 -18.259 1.00 97.69 260 ALA A C 1
ATOM 2061 O O . ALA A 1 260 ? 21.121 -10.256 -19.400 1.00 97.69 260 ALA A O 1
ATOM 2062 N N . ARG A 1 261 ? 20.750 -11.165 -17.382 1.00 96.75 261 ARG A N 1
ATOM 2063 C CA . ARG A 1 261 ? 19.400 -11.655 -17.712 1.00 96.75 261 ARG A CA 1
ATOM 2064 C C . ARG A 1 261 ? 18.438 -10.513 -18.051 1.00 96.75 261 ARG A C 1
ATOM 2066 O O . ARG A 1 261 ? 17.689 -10.626 -19.011 1.00 96.75 261 ARG A O 1
ATOM 2073 N N . HIS A 1 262 ? 18.469 -9.416 -17.297 1.00 97.56 262 HIS A N 1
ATOM 2074 C CA . HIS A 1 262 ? 17.671 -8.228 -17.598 1.00 97.56 262 HIS A CA 1
ATOM 2075 C C . HIS A 1 262 ? 18.046 -7.625 -18.950 1.00 97.56 262 HIS A C 1
ATOM 2077 O O . HIS A 1 262 ? 17.157 -7.220 -19.688 1.00 97.56 262 HIS A O 1
ATOM 2083 N N . LEU A 1 263 ? 19.334 -7.613 -19.313 1.00 98.06 263 LEU A N 1
ATOM 2084 C CA . LEU A 1 263 ? 19.765 -7.126 -20.621 1.00 98.06 263 LEU A CA 1
ATOM 2085 C C . LEU A 1 263 ? 19.232 -8.009 -21.758 1.00 98.06 263 LEU A C 1
ATOM 2087 O O . LEU A 1 263 ? 18.777 -7.481 -22.770 1.00 98.06 263 LEU A O 1
ATOM 2091 N N . ALA A 1 264 ? 19.202 -9.329 -21.561 1.00 97.50 264 ALA A N 1
ATOM 2092 C CA . ALA A 1 264 ? 18.550 -10.251 -22.487 1.00 97.50 264 ALA A CA 1
ATOM 2093 C C . ALA A 1 264 ? 17.028 -10.014 -22.570 1.00 97.50 264 ALA A C 1
ATOM 2095 O O . ALA A 1 264 ? 16.470 -10.031 -23.664 1.00 97.50 264 ALA A O 1
ATOM 2096 N N . SER A 1 265 ? 16.347 -9.728 -21.450 1.00 97.94 265 SER A N 1
ATOM 2097 C CA . SER A 1 265 ? 14.933 -9.311 -21.474 1.00 97.94 265 SER A CA 1
ATOM 2098 C C . SER A 1 265 ? 14.725 -8.006 -22.244 1.00 97.94 265 SER A C 1
ATOM 2100 O O . SER A 1 265 ? 13.809 -7.938 -23.056 1.00 97.94 265 SER A O 1
ATOM 2102 N N . CYS A 1 266 ? 15.607 -7.012 -22.087 1.00 98.06 266 CYS A N 1
ATOM 2103 C CA . CYS A 1 266 ? 15.569 -5.788 -22.891 1.00 98.06 266 CYS A CA 1
ATOM 2104 C C . CYS A 1 266 ? 15.705 -6.082 -24.392 1.00 98.06 266 CYS A C 1
ATOM 2106 O O . CYS A 1 266 ? 15.033 -5.438 -25.186 1.00 98.06 266 CYS A O 1
ATOM 2108 N N . ALA A 1 267 ? 16.570 -7.024 -24.785 1.00 97.19 267 ALA A N 1
ATOM 2109 C CA . ALA A 1 267 ? 16.747 -7.401 -26.190 1.00 97.19 267 ALA A CA 1
ATOM 2110 C C . ALA A 1 267 ? 15.505 -8.107 -26.760 1.00 97.19 267 ALA A C 1
ATOM 2112 O O . ALA A 1 267 ? 15.126 -7.866 -27.900 1.00 97.19 267 ALA A O 1
ATOM 2113 N N . ARG A 1 268 ? 14.829 -8.945 -25.960 1.00 97.06 268 ARG A N 1
ATOM 2114 C CA . ARG A 1 268 ? 13.544 -9.544 -26.360 1.00 97.06 268 ARG A CA 1
ATOM 2115 C C . ARG A 1 268 ? 12.453 -8.485 -26.515 1.00 97.06 268 ARG A C 1
ATOM 2117 O O . ARG A 1 268 ? 11.719 -8.515 -27.495 1.00 97.06 268 ARG A O 1
ATOM 2124 N N . ALA A 1 269 ? 12.349 -7.562 -25.559 1.00 96.81 269 ALA A N 1
ATOM 2125 C CA . ALA A 1 269 ? 11.334 -6.512 -25.575 1.00 96.81 269 ALA A CA 1
ATOM 2126 C C . ALA A 1 269 ? 11.539 -5.501 -26.715 1.00 96.81 269 ALA A C 1
ATOM 2128 O O . ALA A 1 269 ? 10.553 -5.015 -27.257 1.00 96.81 269 ALA A O 1
ATOM 2129 N N . ASP A 1 270 ? 12.786 -5.236 -27.121 1.00 97.00 270 ASP A N 1
ATOM 2130 C CA . ASP A 1 270 ? 13.131 -4.378 -28.270 1.00 97.00 270 ASP A CA 1
ATOM 2131 C C . ASP A 1 270 ? 12.387 -4.787 -29.551 1.00 97.00 270 ASP A C 1
ATOM 2133 O O . ASP A 1 270 ? 11.885 -3.928 -30.266 1.00 97.00 270 ASP A O 1
ATOM 2137 N N . MET A 1 271 ? 12.177 -6.091 -29.774 1.00 95.19 271 MET A N 1
ATOM 2138 C CA . MET A 1 271 ? 11.426 -6.602 -30.931 1.00 95.19 271 MET A CA 1
ATOM 2139 C C . MET A 1 271 ? 9.959 -6.140 -30.975 1.00 95.19 271 MET A C 1
ATOM 2141 O O . MET A 1 271 ? 9.348 -6.151 -32.042 1.00 95.19 271 MET A O 1
ATOM 2145 N N . ALA A 1 272 ? 9.384 -5.776 -29.825 1.00 95.75 272 ALA A N 1
ATOM 2146 C CA . ALA A 1 272 ? 8.007 -5.306 -29.691 1.00 95.75 272 ALA A CA 1
ATOM 2147 C C . ALA A 1 272 ? 7.905 -3.776 -29.531 1.00 95.75 272 ALA A C 1
ATOM 2149 O O . ALA A 1 272 ? 6.799 -3.236 -29.536 1.00 95.75 272 ALA A O 1
ATOM 2150 N N . ILE A 1 273 ? 9.028 -3.064 -29.380 1.00 96.69 273 ILE A N 1
ATOM 2151 C CA . ILE A 1 273 ? 9.044 -1.607 -29.216 1.00 96.69 273 ILE A CA 1
ATOM 2152 C C . ILE A 1 273 ? 9.086 -0.953 -30.598 1.00 96.69 273 ILE A C 1
ATOM 2154 O O . ILE A 1 273 ? 10.083 -1.021 -31.308 1.00 96.69 273 ILE A O 1
ATOM 2158 N N . THR A 1 274 ? 8.001 -0.278 -30.973 1.00 93.50 274 THR A N 1
ATOM 2159 C CA . THR A 1 274 ? 7.915 0.453 -32.249 1.00 93.50 274 THR A CA 1
ATOM 2160 C C . THR A 1 274 ? 8.406 1.893 -32.152 1.00 93.50 274 THR A C 1
ATOM 2162 O O . THR A 1 274 ? 8.823 2.466 -33.154 1.00 93.50 274 THR A O 1
ATOM 2165 N N . ASP A 1 275 ? 8.330 2.487 -30.961 1.00 94.56 275 ASP A N 1
ATOM 2166 C CA . ASP A 1 275 ? 8.748 3.858 -30.691 1.00 94.56 275 ASP A CA 1
ATOM 2167 C C . ASP A 1 275 ? 9.401 3.935 -29.308 1.00 94.56 275 ASP A C 1
ATOM 2169 O O . ASP A 1 275 ? 8.827 3.506 -28.307 1.00 94.56 275 ASP A O 1
ATOM 2173 N N . TYR A 1 276 ? 10.614 4.477 -29.270 1.00 94.62 276 TYR A N 1
ATOM 2174 C CA . TYR A 1 276 ? 11.377 4.708 -28.047 1.00 94.62 276 TYR A CA 1
ATOM 2175 C C . TYR A 1 276 ? 11.092 6.083 -27.421 1.00 94.62 276 TYR A C 1
ATOM 2177 O O . TYR A 1 276 ? 11.570 6.369 -26.320 1.00 94.62 276 TYR A O 1
ATOM 2185 N N . VAL A 1 277 ? 10.294 6.927 -28.081 1.00 93.56 277 VAL A N 1
ATOM 2186 C CA . VAL A 1 277 ? 9.982 8.299 -27.671 1.00 93.56 277 VAL A CA 1
ATOM 2187 C C . VAL A 1 277 ? 11.289 9.084 -27.468 1.00 93.56 277 VAL A C 1
ATOM 2189 O O . VAL A 1 277 ? 12.082 9.216 -28.396 1.00 93.56 277 VAL A O 1
ATOM 2192 N N . ALA A 1 278 ? 11.555 9.587 -26.261 1.00 93.06 278 ALA A N 1
ATOM 2193 C CA . ALA A 1 278 ? 12.775 10.318 -25.922 1.00 93.06 278 ALA A CA 1
ATOM 2194 C C . ALA A 1 278 ? 13.878 9.414 -25.336 1.00 93.06 278 ALA A C 1
ATOM 2196 O O . ALA A 1 278 ? 14.947 9.904 -24.969 1.00 93.06 278 ALA A O 1
ATOM 2197 N N . PHE A 1 279 ? 13.628 8.108 -25.206 1.00 96.75 279 PHE A N 1
ATOM 2198 C CA . PHE A 1 279 ? 14.559 7.174 -24.581 1.00 96.75 279 PHE A CA 1
ATOM 2199 C C . PHE A 1 279 ? 15.540 6.569 -25.599 1.00 96.75 279 PHE A C 1
ATOM 2201 O O . PHE A 1 279 ? 15.230 6.457 -26.782 1.00 96.75 279 PHE A O 1
ATOM 2208 N N . PRO A 1 280 ? 16.737 6.128 -25.169 1.00 96.06 280 PRO A N 1
ATOM 2209 C CA . PRO A 1 280 ? 17.686 5.476 -26.070 1.00 96.06 280 PRO A CA 1
ATOM 2210 C C . PRO A 1 280 ? 17.157 4.139 -26.609 1.00 96.06 280 PRO A C 1
ATOM 2212 O O . PRO A 1 280 ? 16.581 3.354 -25.849 1.00 96.06 280 PRO A O 1
ATOM 2215 N N . SER A 1 281 ? 17.454 3.818 -27.872 1.00 97.50 281 SER A N 1
ATOM 2216 C CA . SER A 1 281 ? 17.232 2.473 -28.429 1.00 97.50 281 SER A CA 1
ATOM 2217 C C . SER A 1 281 ? 18.017 1.400 -27.663 1.00 97.50 281 SER A C 1
ATOM 2219 O O . SER A 1 281 ? 18.906 1.716 -26.860 1.00 97.50 281 SER A O 1
ATOM 2221 N N . HIS A 1 282 ? 17.702 0.116 -27.871 1.00 97.50 282 HIS A N 1
ATOM 2222 C CA . HIS A 1 282 ? 18.472 -0.972 -27.261 1.00 97.50 282 HIS A CA 1
ATOM 2223 C C . HIS A 1 282 ? 19.964 -0.898 -27.609 1.00 97.50 282 HIS A C 1
ATOM 2225 O O . HIS A 1 282 ? 20.805 -0.925 -26.708 1.00 97.50 282 HIS A O 1
ATOM 2231 N N . GLU A 1 283 ? 20.291 -0.718 -28.889 1.00 97.00 283 GLU A N 1
ATOM 2232 C CA . GLU A 1 283 ? 21.672 -0.588 -29.362 1.00 97.00 283 GLU A CA 1
ATOM 2233 C C . GLU A 1 283 ? 22.398 0.594 -28.703 1.00 97.00 283 GLU A C 1
ATOM 2235 O O . GLU A 1 283 ? 23.503 0.429 -28.179 1.00 97.00 283 GLU A O 1
ATOM 2240 N N . ALA A 1 284 ? 21.758 1.768 -28.650 1.00 97.81 284 ALA A N 1
ATOM 2241 C CA . ALA A 1 284 ? 22.340 2.957 -28.034 1.00 97.81 284 ALA A CA 1
ATOM 2242 C C . ALA A 1 284 ? 22.619 2.749 -26.537 1.00 97.81 284 ALA A C 1
ATOM 2244 O O . ALA A 1 284 ? 23.686 3.119 -26.045 1.00 97.81 284 ALA A O 1
ATOM 2245 N N . PHE A 1 285 ? 21.694 2.106 -25.816 1.00 98.12 285 PHE A N 1
ATOM 2246 C CA . PHE A 1 285 ? 21.874 1.780 -24.402 1.00 98.12 285 PHE A CA 1
ATOM 2247 C C . PHE A 1 285 ? 23.027 0.788 -24.174 1.00 98.12 285 PHE A C 1
ATOM 2249 O O . PHE A 1 285 ? 23.861 1.005 -23.295 1.00 98.12 285 PHE A O 1
ATOM 2256 N N . VAL A 1 286 ? 23.121 -0.281 -24.973 1.00 97.81 286 VAL A N 1
ATOM 2257 C CA . VAL A 1 286 ? 24.224 -1.257 -24.876 1.00 97.81 286 VAL A CA 1
ATOM 2258 C C . VAL A 1 286 ? 25.570 -0.605 -25.198 1.00 97.81 286 VAL A C 1
ATOM 2260 O O . VAL A 1 286 ? 26.555 -0.846 -24.492 1.00 97.81 286 VAL A O 1
ATOM 2263 N N . GLY A 1 287 ? 25.620 0.238 -26.234 1.00 97.81 287 GLY A N 1
ATOM 2264 C CA . GLY A 1 287 ? 26.812 1.001 -26.602 1.00 97.81 287 GLY A CA 1
ATOM 2265 C C . GLY A 1 287 ? 27.284 1.915 -25.471 1.00 97.81 287 GLY A C 1
ATOM 2266 O O . GLY A 1 287 ? 28.472 1.921 -25.132 1.00 97.81 287 GLY A O 1
ATOM 2267 N N . ASP A 1 288 ? 26.353 2.620 -24.824 1.00 97.69 288 ASP A N 1
ATOM 2268 C CA . ASP A 1 288 ? 26.654 3.448 -23.657 1.00 97.69 288 ASP A CA 1
ATOM 2269 C C . ASP A 1 288 ? 27.187 2.624 -22.477 1.00 97.69 288 ASP A C 1
ATOM 2271 O O . ASP A 1 288 ? 28.227 2.964 -21.906 1.00 97.69 288 ASP A O 1
ATOM 2275 N N . LEU A 1 289 ? 26.558 1.484 -22.168 1.00 97.44 289 LEU A N 1
ATOM 2276 C CA . LEU A 1 289 ? 27.037 0.587 -21.117 1.00 97.44 289 LEU A CA 1
ATOM 2277 C C . LEU A 1 289 ? 28.470 0.107 -21.383 1.00 97.44 289 LEU A C 1
ATOM 2279 O O . LEU A 1 289 ? 29.297 0.134 -20.467 1.00 97.44 289 LEU A O 1
ATOM 2283 N N . ARG A 1 290 ? 28.797 -0.310 -22.616 1.00 96.44 290 ARG A N 1
ATOM 2284 C CA . ARG A 1 290 ? 30.157 -0.759 -22.979 1.00 96.44 290 ARG A CA 1
ATOM 2285 C C . ARG A 1 290 ? 31.183 0.363 -22.821 1.00 96.44 290 ARG A C 1
ATOM 2287 O O . ARG A 1 290 ? 32.280 0.115 -22.321 1.00 96.44 290 ARG A O 1
ATOM 2294 N N . ARG A 1 291 ? 30.818 1.596 -23.182 1.00 97.31 291 ARG A N 1
ATOM 2295 C CA . ARG A 1 291 ? 31.674 2.785 -23.054 1.00 97.31 291 ARG A CA 1
ATOM 2296 C C . ARG A 1 291 ? 31.888 3.208 -21.598 1.00 97.31 291 ARG A C 1
ATOM 2298 O O . ARG A 1 291 ? 33.012 3.532 -21.220 1.00 97.31 291 ARG A O 1
ATOM 2305 N N . THR A 1 292 ? 30.837 3.191 -20.783 1.00 96.88 292 THR A N 1
ATOM 2306 C CA . THR A 1 292 ? 30.860 3.656 -19.385 1.00 96.88 292 THR A CA 1
ATOM 2307 C C . THR A 1 292 ? 31.428 2.599 -18.430 1.00 96.88 292 THR A C 1
ATOM 2309 O O . THR A 1 292 ? 32.083 2.921 -17.435 1.00 96.88 292 THR A O 1
ATOM 2312 N N . HIS A 1 293 ? 31.238 1.314 -18.736 1.00 96.12 293 HIS A N 1
ATOM 2313 C CA . HIS A 1 293 ? 31.618 0.192 -17.876 1.00 96.12 293 HIS A CA 1
ATOM 2314 C C . HIS A 1 293 ? 32.533 -0.853 -18.559 1.00 96.12 293 HIS A C 1
ATOM 2316 O O . HIS A 1 293 ? 32.325 -2.057 -18.370 1.00 96.12 293 HIS A O 1
ATOM 2322 N N . PRO A 1 294 ? 33.610 -0.464 -19.275 1.00 94.88 294 PRO A N 1
ATOM 2323 C CA . PRO A 1 294 ? 34.410 -1.396 -20.081 1.00 94.88 294 PRO A CA 1
ATOM 2324 C C . PRO A 1 294 ? 35.141 -2.451 -19.236 1.00 94.88 294 PRO A C 1
ATOM 2326 O O . PRO A 1 294 ? 35.358 -3.576 -19.672 1.00 94.88 294 PRO A O 1
ATOM 2329 N N . ARG A 1 295 ? 35.491 -2.113 -17.987 1.00 94.81 295 ARG A N 1
ATOM 2330 C CA . ARG A 1 295 ? 36.244 -2.988 -17.066 1.00 94.81 295 ARG A CA 1
ATOM 2331 C C . ARG A 1 295 ? 35.367 -3.962 -16.277 1.00 94.81 295 ARG A C 1
ATOM 2333 O O . ARG A 1 295 ? 35.863 -4.676 -15.407 1.00 94.81 295 ARG A O 1
ATOM 2340 N N . LYS A 1 296 ? 34.054 -3.996 -16.520 1.00 94.50 296 LYS A N 1
ATOM 2341 C CA . LYS A 1 296 ? 33.135 -4.935 -15.856 1.00 94.50 296 LYS A CA 1
ATOM 2342 C C . LYS A 1 296 ? 33.186 -6.313 -16.516 1.00 94.50 296 LYS A C 1
ATOM 2344 O O . LYS A 1 296 ? 32.158 -6.839 -16.916 1.00 94.50 296 LYS A O 1
ATOM 2349 N N . HIS A 1 297 ? 34.378 -6.905 -16.607 1.00 93.81 297 HIS A N 1
ATOM 2350 C CA . HIS A 1 297 ? 34.612 -8.167 -17.320 1.00 93.81 297 HIS A CA 1
ATOM 2351 C C . HIS A 1 297 ? 33.667 -9.284 -16.864 1.00 93.81 297 HIS A C 1
ATOM 2353 O O . HIS A 1 297 ? 33.008 -9.887 -17.695 1.00 93.81 297 HIS A O 1
ATOM 2359 N N . ALA A 1 298 ? 33.482 -9.461 -15.551 1.00 94.19 298 ALA A N 1
ATOM 2360 C CA . ALA A 1 298 ? 32.570 -10.471 -15.002 1.00 94.19 298 ALA A CA 1
ATOM 2361 C C . ALA A 1 298 ? 31.079 -10.250 -15.342 1.00 94.19 298 ALA A C 1
ATOM 2363 O O . ALA A 1 298 ? 30.271 -11.157 -15.151 1.00 94.19 298 ALA A O 1
ATOM 2364 N N . PHE A 1 299 ? 30.690 -9.041 -15.760 1.00 97.00 299 PHE A N 1
ATOM 2365 C CA . PHE A 1 299 ? 29.361 -8.767 -16.308 1.00 97.00 299 PHE A CA 1
ATOM 2366 C C . PHE A 1 299 ? 29.331 -9.064 -17.808 1.00 97.00 299 PHE A C 1
ATOM 2368 O O . PHE A 1 299 ? 28.465 -9.818 -18.232 1.00 97.00 299 PHE A O 1
ATOM 2375 N N . TRP A 1 300 ? 30.289 -8.541 -18.581 1.00 97.00 300 TRP A N 1
ATOM 2376 C CA . TRP A 1 300 ? 30.351 -8.745 -20.035 1.00 97.00 300 TRP A CA 1
ATOM 2377 C C . TRP A 1 300 ? 30.500 -10.214 -20.425 1.00 97.00 300 TRP A C 1
ATOM 2379 O O . TRP A 1 300 ? 29.788 -10.676 -21.303 1.00 97.00 300 TRP A O 1
ATOM 2389 N N . GLU A 1 301 ? 31.296 -10.980 -19.681 1.00 95.31 301 GLU A N 1
ATOM 2390 C CA . GLU A 1 301 ? 31.394 -12.436 -19.825 1.00 95.31 301 GLU A CA 1
ATOM 2391 C C . GLU A 1 301 ? 30.021 -13.119 -19.702 1.00 95.31 301 GLU A C 1
ATOM 2393 O O . GLU A 1 301 ? 29.759 -14.097 -20.376 1.00 95.31 301 GLU A O 1
ATOM 2398 N N . LYS A 1 302 ? 29.099 -12.595 -18.884 1.00 95.00 302 LYS A N 1
ATOM 2399 C CA . LYS A 1 302 ? 27.739 -13.154 -18.738 1.00 95.00 302 LYS A CA 1
ATOM 2400 C C . LYS A 1 302 ? 26.753 -12.673 -19.798 1.00 95.00 302 LYS A C 1
ATOM 2402 O O . LYS A 1 302 ? 25.641 -13.181 -19.830 1.00 95.00 302 LYS A O 1
ATOM 2407 N N . VAL A 1 303 ? 27.105 -11.631 -20.544 1.00 93.81 303 VAL A N 1
ATOM 2408 C CA . VAL A 1 303 ? 26.296 -11.082 -21.640 1.00 93.81 303 VAL A CA 1
ATOM 2409 C C . VAL A 1 303 ? 26.697 -11.734 -22.961 1.00 93.81 303 VAL A C 1
ATOM 2411 O O . VAL A 1 303 ? 25.837 -11.985 -23.796 1.00 93.81 303 VAL A O 1
ATOM 2414 N N . ASP A 1 304 ? 27.992 -12.001 -23.132 1.00 88.50 304 ASP A N 1
ATOM 2415 C CA . ASP A 1 304 ? 28.570 -12.569 -24.350 1.00 88.50 304 ASP A CA 1
ATOM 2416 C C . ASP A 1 304 ? 28.544 -14.125 -24.360 1.00 88.50 304 ASP A C 1
ATOM 2418 O O . ASP A 1 304 ? 28.914 -14.733 -25.366 1.00 88.50 304 ASP A O 1
ATOM 2422 N N . HIS A 1 305 ? 28.107 -14.768 -23.263 1.00 72.38 305 HIS A N 1
ATOM 2423 C CA . HIS A 1 305 ? 27.885 -16.221 -23.121 1.00 72.38 305 HIS A CA 1
ATOM 2424 C C . HIS A 1 305 ? 26.402 -16.559 -22.965 1.00 72.38 305 HIS A C 1
ATOM 2426 O O . HIS A 1 305 ? 25.984 -17.574 -23.566 1.00 72.38 305 HIS A O 1
#

Secondary structure (DSSP, 8-state):
-----HHHHHHHHHHHHHHSSPPPGGGGGGG-TTS-HHHHHHHHHHHHHHHHHHHHHHHHHHHT-HHHHHTTS-TTGGGSTTTHHHHHHHHHHTT-HHHHHHHHHHHHHHHTTT-TTS--HHHHH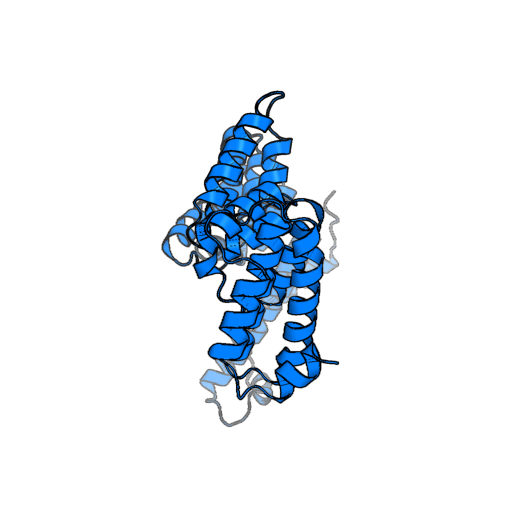HHHHHHHHTT-HHHHHHHHHHHHHHH--HHHHHHHHTTSPTT-HHHHHHHHHHHHHT-S-HHHHHHHHHHTT-HHHHHHHHHHHGGGG-S--HHHHHHHHHHHHTT-HHHHHHHHHHHHHHHHHTT-GGGHHHHHHHHHHHHHHHTT-S--TTSPPHHHHHHHHHHH-TT-HHHHHHH--

Organism: NCBI:txid74033

Foldseek 3Di:
DQPPDVVLVVQLVVLVVQLVDQDDQVQQVVVDPPDDSVVSSVVSNVVSNVVSLVSQCVSCVSRLPLVSNPVSDDLVRCLALVRLLVSLVSCVVVLNLVVSLVSLVSNVVVVVPPDLPDDSPSSLVSNLSSCVSVVVLVVSLVSLVVCCLSQVDLVSLVVSLVSDDPPCNVVSVVVSLVSLLPPPQLLSSLVSCLVVVDLPSLLSSCVVPLVNLQLPPCVRLVVNLVSNVPPNLLSSLSSLLNVLVNCQVVVVLVCLLVNLVSLVSNVVSLVVDPDNDPHDRSVRSVVVCCVVRVPVCSNVVSNVD